Protein 8F9Y (pdb70)

GO terms:
  GO:0005634 nucleus (C, IDA)
  GO:0005737 cytoplasm (C, IDA)
  GO:0005739 mitochondrion (C, IDA)
  GO:0009507 chloroplast (C, IDA)
  GO:0042752 regulation of circadian rhythm (P, IEP)
  GO:0045892 negative regulation of DNA-templated transcription (P, IEP)
  GO:0008441 3'(2'),5'-bisphosphate nucleotidase activity (F, IDA)
  GO:0009416 response to light stimulus (P, IEP)
  GO:0004441 inositol-1,4-bisphosphate 1-phosphatase activity (F, IDA)
  GO:0070994 detection of oxidative stress (P, IDA)
  GO:0048015 phosphatidylinositol-mediated signaling (P, TAS)
  GO:0009507 chloroplast (C, HDA)
  GO:0009570 chloroplast stroma (C, HDA)
  GO:0009409 response to cold (P, IMP)
  GO:0009414 response to water deprivation (P, IMP)
  GO:0009416 response to light stimulus (P, IMP)
  GO:0009651 response to salt stress (P, IMP)
  GO:0009738 abscisic acid-activated signaling pathway (P, IMP)
  GO:0009968 negative regulation of signal transduction (P, IMP)
  GO:0010587 miRNA catabolic process (P, IMP)

Organism: Arabidopsis thaliana (NCBI:txid3702)

Secondary structure (DSSP, 8-state):
-TTHHHHHHHHHHHHHHHHHHHHHHHTSTTSTTGGG--SHHHHHHHHHHHHHHHHHHHHHTTTS---EE-S--SSTTTSTTTHHHHHHHHHHHHHHTTS-SSSSTT---HHHHHHHHHT------SSSEEEEEEEEE-HHHHHTT---EEEEEEEETTEEEEEEEEEEEEESS-SS-TT------S-EEEEEEEETTTEEEEEETT--PPPEE-------STTS--EEE-SS---SSHHHHHHHHHHHT--SPPEE--STHHHHHHHTTS-SEEEE-PPTTPPPBGGGTHHHHHHHHTTT-EEEETTSPBP---SSSB---SSSEEEE-TTTHHHHHHHHHHHIIIIIGGG-

Foldseek 3Di:
DPPVLLQVLQLVLFLLLVVLLVVLLCQQVVDLCSVVDDCLSLVLSQLLSLQSSLVSSCQSCVVDQAEEDEDDACVVCPPDPNCVSLVVSLVSNVVSVCPPVRCHPPSDDSVRSRVSRHSHHHFFAQADKYKYWRSKWQSVCSNVVAWIWIWIFMDHSQATFKIKIKIQAAAPDQPLPCVCVDPPNPQGIWMWMDGPPGAIWIDRRPDPDDIDGAAAAPDQALQQAEEEAEPPDDPQPVVLVVQLSVVSNHDRYYHYHHGLCVLVSRLRYNGFKYKGFHDPPDFDFCSRPSNSVVNNVRRQKQKAALQSHRWTRRPTGTTDGDRTIIIGHPNCVVSSSVSNVVSCVPPVVVVD

Solvent-accessible surface area: 15944 Å² total; per-residue (Å²): 85,34,60,105,156,26,5,81,3,0,45,100,0,0,16,14,0,1,104,0,0,38,86,14,24,130,63,20,89,149,48,156,91,34,69,89,53,110,150,11,10,16,57,9,0,32,15,0,0,1,0,0,0,4,32,4,1,99,94,71,30,102,106,83,128,39,27,0,0,5,111,59,70,0,28,89,13,127,162,136,60,16,86,85,30,8,88,94,1,12,145,20,0,27,68,15,9,62,83,28,135,47,32,93,84,56,106,22,53,32,83,56,0,25,138,8,0,52,74,1,89,15,116,12,13,76,106,34,61,23,11,1,0,14,5,5,26,18,56,139,0,0,80,90,43,33,20,0,0,0,1,0,0,0,0,41,98,2,147,30,12,0,0,0,0,0,0,8,31,0,32,52,42,34,57,32,15,112,118,89,115,139,100,84,53,124,83,77,2,0,7,0,7,0,0,84,73,22,6,0,50,17,30,39,25,80,39,216,47,94,56,78,120,12,107,23,16,99,32,89,77,27,55,94,0,14,13,4,57,44,96,114,40,76,121,61,56,70,74,9,17,51,12,0,18,108,97,14,26,35,156,31,107,68,6,128,1,24,7,3,0,20,6,0,0,3,0,32,26,22,1,4,1,9,18,72,9,23,104,198,66,96,134,3,41,0,12,20,2,1,0,0,6,6,0,0,67,28,0,25,4,57,16,14,10,4,43,27,121,105,25,57,6,15,152,10,43,89,5,143,37,64,47,0,0,0,0,0,7,115,108,1,14,61,70,0,39,119,8,0,97,62,0,24,56,81,78,78,117,74,101,129

B-factor: mean 128.42, std 56.6, range [51.53, 444.76]

Nearest PDB structures (foldseek):
  8f9y-assembly1_A  TM=1.003E+00  e=2.375E-74  Arabidopsis thaliana
  4o7i-assembly1_A  TM=8.936E-01  e=1.326E-30  Entamoeba histolytica
  1ka0-assembly1_A  TM=8.561E-01  e=1.118E-30  Saccharomyces cerevisiae
  5eqa-assembly2_C  TM=8.089E-01  e=6.445E-14  Medicago truncatula
  5yht-assembly1_A  TM=8.128E-01  e=1.077E-13  Mycobacterium tuberculosis H37Rv

InterPro domains:
  IPR000760 Inositol monophosphatase-like [PF00459] (38-344)
  IPR000760 Inositol monophosphatase-like [PR00377] (40-60)
  IPR000760 Inositol monophosphatase-like [PR00377] (284-308)
  IPR006239 3(2),5 -bisphosphate nucleotidase [TIGR01330] (2-348)
  IPR020583 Inositol monophosphatase, metal-binding site [PS00629] (131-144)
  IPR051090 Inositol Monophosphatase Superfamily [PTHR43200] (2-346)

Structure (mmCIF, N/CA/C/O backbone):
data_8F9Y
#
_entry.id   8F9Y
#
_cell.length_a   142.971
_cell.length_b   142.971
_cell.length_c   75.135
_cell.angle_alpha   90.000
_cell.angle_beta   90.000
_cell.angle_gamma   120.000
#
_symmetry.space_group_name_H-M   'P 61 2 2'
#
loop_
_entity.id
_entity.type
_entity.pdbx_description
1 polymer 'SAL1 phosphatase'
2 non-polymer 'MAGNESIUM ION'
3 non-polymer 'PHOSPHATE ION'
4 water water
#
loop_
_atom_site.group_PDB
_atom_site.id
_atom_site.type_symbol
_atom_site.label_atom_id
_atom_site.label_alt_id
_atom_site.label_comp_id
_atom_site.label_asym_id
_atom_site.label_entity_id
_atom_site.label_seq_id
_atom_site.pdbx_PDB_ins_code
_atom_site.Cartn_x
_atom_site.Cartn_y
_atom_site.Cartn_z
_atom_site.occupancy
_atom_site.B_iso_or_equiv
_atom_site.auth_seq_id
_atom_site.auth_comp_id
_atom_site.auth_asym_id
_atom_site.auth_atom_id
_atom_site.pdbx_PDB_model_num
ATOM 1 N N . MET A 1 1 ? -30.409 -51.510 11.215 1.00 74.52 1 MET A N 1
ATOM 2 C CA . MET A 1 1 ? -29.986 -50.236 10.647 1.00 72.20 1 MET A CA 1
ATOM 3 C C . MET A 1 1 ? -30.304 -49.071 11.581 1.00 71.56 1 MET A C 1
ATOM 4 O O . MET A 1 1 ? -31.270 -49.119 12.336 1.00 76.76 1 MET A O 1
ATOM 9 N N . ALA A 1 2 ? -29.492 -48.020 11.512 1.00 71.39 2 ALA A N 1
ATOM 10 C CA . ALA A 1 2 ? -29.856 -46.758 12.136 1.00 70.60 2 ALA A CA 1
ATOM 11 C C . ALA A 1 2 ? -31.118 -46.195 11.489 1.00 67.35 2 ALA A C 1
ATOM 12 O O . ALA A 1 2 ? -31.374 -46.397 10.300 1.00 65.50 2 ALA A O 1
ATOM 14 N N . TYR A 1 3 ? -31.909 -45.489 12.295 1.00 67.15 3 TYR A N 1
ATOM 15 C CA . TYR A 1 3 ? -33.171 -44.879 11.868 1.00 64.74 3 TYR A CA 1
ATOM 16 C C . TYR A 1 3 ? -34.079 -45.899 11.183 1.00 63.67 3 TYR A C 1
ATOM 17 O O . TYR A 1 3 ? -34.712 -45.620 10.167 1.00 71.25 3 TYR A O 1
ATOM 26 N N . GLU A 1 4 ? -34.164 -47.091 11.782 1.00 69.01 4 GLU A N 1
ATOM 27 C CA . GLU A 1 4 ? -34.910 -48.190 11.171 1.00 71.21 4 GLU A CA 1
ATOM 28 C C . GLU A 1 4 ? -36.372 -47.825 10.929 1.00 64.19 4 GLU A C 1
ATOM 29 O O . GLU A 1 4 ? -36.928 -48.152 9.877 1.00 78.80 4 GLU A O 1
ATOM 35 N N . LYS A 1 5 ? -37.013 -47.139 11.879 1.00 70.34 5 LYS A N 1
ATOM 36 C CA . LYS A 1 5 ? -38.408 -46.755 11.670 1.00 66.97 5 LYS A CA 1
ATOM 37 C C . LYS A 1 5 ? -38.539 -45.743 10.539 1.00 72.56 5 LYS A C 1
ATOM 38 O O . LYS A 1 5 ? -39.462 -45.832 9.721 1.00 82.97 5 LYS A O 1
ATOM 44 N N . GLU A 1 6 ? -37.628 -44.774 10.476 1.00 69.55 6 GLU A N 1
ATOM 45 C CA . GLU A 1 6 ? -37.651 -43.815 9.380 1.00 68.09 6 GLU A CA 1
ATOM 46 C C . GLU A 1 6 ? -37.327 -44.492 8.057 1.00 71.03 6 GLU A C 1
ATOM 47 O O . GLU A 1 6 ? -37.875 -44.119 7.011 1.00 72.78 6 GLU A O 1
ATOM 53 N N . LEU A 1 7 ? -36.429 -45.481 8.080 1.00 67.63 7 LEU A N 1
ATOM 54 C CA . LEU A 1 7 ? -36.047 -46.156 6.844 1.00 65.33 7 LEU A CA 1
ATOM 55 C C . LEU A 1 7 ? -37.221 -46.927 6.257 1.00 77.55 7 LEU A C 1
ATOM 56 O O . LEU A 1 7 ? -37.419 -46.932 5.037 1.00 74.23 7 LEU A O 1
ATOM 61 N N . ASP A 1 8 ? -38.025 -47.567 7.108 1.00 69.28 8 ASP A N 1
ATOM 62 C CA . ASP A 1 8 ? -39.180 -48.294 6.598 1.00 69.09 8 ASP A CA 1
ATOM 63 C C . ASP A 1 8 ? -40.201 -47.343 5.997 1.00 64.49 8 ASP A C 1
ATOM 64 O O . ASP A 1 8 ? -40.748 -47.612 4.924 1.00 76.70 8 ASP A O 1
ATOM 69 N N . ALA A 1 9 ? -40.462 -46.220 6.668 1.00 67.59 9 ALA A N 1
ATOM 70 C CA . ALA A 1 9 ? -41.407 -45.248 6.134 1.00 69.15 9 ALA A CA 1
ATOM 71 C C . ALA A 1 9 ? -40.914 -44.673 4.814 1.00 77.32 9 ALA A C 1
ATOM 72 O O . ALA A 1 9 ? -41.701 -44.473 3.881 1.00 74.57 9 ALA A O 1
ATOM 74 N N . ALA A 1 10 ? -39.608 -44.415 4.711 1.00 70.73 10 ALA A N 1
ATOM 75 C CA . ALA A 1 10 ? -39.078 -43.805 3.499 1.00 63.87 10 ALA A CA 1
ATOM 76 C C . ALA A 1 10 ? -39.078 -44.785 2.330 1.00 75.10 10 ALA A C 1
ATOM 77 O O . ALA A 1 10 ? -39.269 -44.378 1.178 1.00 74.49 10 ALA A O 1
ATOM 79 N N . LYS A 1 11 ? -38.845 -46.076 2.595 1.00 69.53 11 LYS A N 1
ATOM 80 C CA . LYS A 1 11 ? -38.850 -47.053 1.510 1.00 63.48 11 LYS A CA 1
ATOM 81 C C . LYS A 1 11 ? -40.262 -47.285 1.001 1.00 77.31 11 LYS A C 1
ATOM 82 O O . LYS A 1 11 ? -40.477 -47.445 -0.207 1.00 81.36 11 LYS A O 1
ATOM 88 N N . LYS A 1 12 ? -41.235 -47.303 1.912 1.00 69.91 12 LYS A N 1
ATOM 89 C CA . LYS A 1 12 ? -42.633 -47.398 1.513 1.00 73.03 12 LYS A CA 1
ATOM 90 C C . LYS A 1 12 ? -43.063 -46.168 0.716 1.00 84.24 12 LYS A C 1
ATOM 91 O O . LYS A 1 12 ? -43.743 -46.293 -0.309 1.00 85.89 12 LYS A O 1
ATOM 97 N N . ALA A 1 13 ? -42.669 -44.972 1.162 1.00 76.94 13 ALA A N 1
ATOM 98 C CA . ALA A 1 13 ? -43.096 -43.754 0.480 1.00 73.54 13 ALA A CA 1
ATOM 99 C C . ALA A 1 13 ? -42.467 -43.648 -0.901 1.00 81.59 13 ALA A C 1
ATOM 100 O O . ALA A 1 13 ? -43.151 -43.336 -1.883 1.00 77.53 13 ALA A O 1
ATOM 102 N N . ALA A 1 14 ? -41.157 -43.885 -0.992 1.00 82.39 14 ALA A N 1
ATOM 103 C CA . ALA A 1 14 ? -40.475 -43.761 -2.274 1.00 76.90 14 ALA A CA 1
ATOM 104 C C . ALA A 1 14 ? -40.980 -44.800 -3.264 1.00 73.32 14 ALA A C 1
ATOM 105 O O . ALA A 1 14 ? -41.166 -44.501 -4.449 1.00 80.85 14 ALA A O 1
ATOM 107 N N . SER A 1 15 ? -41.216 -46.025 -2.796 1.00 77.64 15 SER A N 1
ATOM 108 C CA . SER A 1 15 ? -41.720 -47.060 -3.689 1.00 78.99 15 SER A CA 1
ATOM 109 C C . SER A 1 15 ? -43.089 -46.689 -4.240 1.00 82.41 15 SER A C 1
ATOM 110 O O . SER A 1 15 ? -43.340 -46.835 -5.442 1.00 93.43 15 SER A O 1
ATOM 113 N N . LEU A 1 16 ? -43.982 -46.191 -3.382 1.00 80.25 16 LEU A N 1
ATOM 114 C CA . LEU A 1 16 ? -45.304 -45.788 -3.850 1.00 81.21 16 LEU A CA 1
ATOM 115 C C . LEU A 1 16 ? -45.211 -44.643 -4.848 1.00 81.97 16 LEU A C 1
ATOM 116 O O . LEU A 1 16 ? -45.965 -44.602 -5.827 1.00 95.57 16 LEU A O 1
ATOM 121 N N . ALA A 1 17 ? -44.290 -43.705 -4.622 1.00 78.66 17 ALA A N 1
ATOM 122 C CA . ALA A 1 17 ? -44.099 -42.628 -5.586 1.00 75.87 17 ALA A CA 1
ATOM 123 C C . ALA A 1 17 ? -43.652 -43.177 -6.933 1.00 93.54 17 ALA A C 1
ATOM 124 O O . ALA A 1 17 ? -44.040 -42.655 -7.984 1.00 97.97 17 ALA A O 1
ATOM 126 N N . ALA A 1 18 ? -42.848 -44.242 -6.924 1.00 85.10 18 ALA A N 1
ATOM 127 C CA . ALA A 1 18 ? -42.415 -44.842 -8.182 1.00 94.16 18 ALA A CA 1
ATOM 128 C C . ALA A 1 18 ? -43.583 -45.480 -8.923 1.00 75.87 18 ALA A C 1
ATOM 129 O O . ALA A 1 18 ? -43.643 -45.426 -10.157 1.00 87.27 18 ALA A O 1
ATOM 131 N N . ARG A 1 19 ? -44.519 -46.092 -8.192 1.00 75.90 19 ARG A N 1
ATOM 132 C CA . ARG A 1 19 ? -45.702 -46.654 -8.835 1.00 82.67 19 ARG A CA 1
ATOM 133 C C . ARG A 1 19 ? -46.516 -45.567 -9.516 1.00 101.16 19 ARG A C 1
ATOM 134 O O . ARG A 1 19 ? -46.990 -45.747 -10.645 1.00 103.19 19 ARG A O 1
ATOM 142 N N . LEU A 1 20 ? -46.694 -44.430 -8.839 1.00 88.74 20 LEU A N 1
ATOM 143 C CA . LEU A 1 20 ? -47.442 -43.326 -9.423 1.00 84.41 20 LEU A CA 1
ATOM 144 C C . LEU A 1 20 ? -46.747 -42.788 -10.665 1.00 91.73 20 LEU A C 1
ATOM 145 O O . LEU A 1 20 ? -47.406 -42.424 -11.646 1.00 115.14 20 LEU A O 1
ATOM 150 N N . CYS A 1 21 ? -45.415 -42.737 -10.648 1.00 82.75 21 CYS A N 1
ATOM 151 C CA . CYS A 1 21 ? -44.687 -42.242 -11.810 1.00 97.77 21 CYS A CA 1
ATOM 152 C C . CYS A 1 21 ? -44.726 -43.241 -12.957 1.00 98.10 21 CYS A C 1
ATOM 153 O O . CYS A 1 21 ? -44.907 -42.854 -14.118 1.00 108.25 21 CYS A O 1
ATOM 156 N N . GLN A 1 22 ? -44.552 -44.529 -12.652 1.00 101.32 22 GLN A N 1
ATOM 157 C CA . GLN A 1 22 ? -44.621 -45.551 -13.689 1.00 103.80 22 GLN A CA 1
ATOM 158 C C . GLN A 1 22 ? -46.009 -45.622 -14.312 1.00 107.74 22 GLN A C 1
ATOM 159 O O . GLN A 1 22 ? -46.138 -45.895 -15.510 1.00 114.12 22 GLN A O 1
ATOM 165 N N . LYS A 1 23 ? -47.053 -45.369 -13.520 1.00 105.03 23 LYS A N 1
ATOM 166 C CA . LYS A 1 23 ? -48.408 -45.348 -14.059 1.00 102.68 23 LYS A CA 1
ATOM 167 C C . LYS A 1 23 ? -48.588 -44.220 -15.066 1.00 113.30 23 LYS A C 1
ATOM 168 O O . LYS A 1 23 ? -49.390 -44.340 -15.999 1.00 129.69 23 LYS A O 1
ATOM 174 N N . VAL A 1 24 ? -47.851 -43.124 -14.899 1.00 108.79 24 VAL A N 1
ATOM 175 C CA . VAL A 1 24 ? -47.929 -42.024 -15.852 1.00 105.86 24 VAL A CA 1
ATOM 176 C C . VAL A 1 24 ? -47.082 -42.317 -17.083 1.00 135.33 24 VAL A C 1
ATOM 177 O O . VAL A 1 24 ? -47.531 -42.130 -18.220 1.00 133.58 24 VAL A O 1
ATOM 181 N N . GLN A 1 25 ? -45.850 -42.788 -16.877 1.00 100.93 25 GLN A N 1
ATOM 182 C CA . GLN A 1 25 ? -44.952 -42.997 -18.007 1.00 123.31 25 GLN A CA 1
ATOM 183 C C . GLN A 1 25 ? -45.457 -44.100 -18.929 1.00 132.51 25 GLN A C 1
ATOM 184 O O . GLN A 1 25 ? -45.369 -43.975 -20.155 1.00 137.21 25 GLN A O 1
ATOM 190 N N . LYS A 1 26 ? -45.982 -45.191 -18.366 1.00 130.68 26 LYS A N 1
ATOM 191 C CA . LYS A 1 26 ? -46.534 -46.240 -19.218 1.00 140.26 26 LYS A CA 1
ATOM 192 C C . LYS A 1 26 ? -47.789 -45.768 -19.935 1.00 151.86 26 LYS A C 1
ATOM 193 O O . LYS A 1 26 ? -48.107 -46.269 -21.019 1.00 167.57 26 LYS A O 1
ATOM 199 N N . ALA A 1 27 ? -48.505 -44.808 -19.355 1.00 150.09 27 ALA A N 1
ATOM 200 C CA . ALA A 1 27 ? -49.690 -44.233 -19.974 1.00 156.51 27 ALA A CA 1
ATOM 201 C C . ALA A 1 27 ? -49.362 -43.113 -20.951 1.00 168.35 27 ALA A C 1
ATOM 202 O O . ALA A 1 27 ? -50.271 -42.383 -21.362 1.00 174.27 27 ALA A O 1
ATOM 204 N N . LEU A 1 28 ? -48.097 -42.958 -21.337 1.00 174.58 28 LEU A N 1
ATOM 205 C CA . LEU A 1 28 ? -47.727 -41.926 -22.296 1.00 175.94 28 LEU A CA 1
ATOM 206 C C . LEU A 1 28 ? -48.083 -42.354 -23.714 1.00 207.50 28 LEU A C 1
ATOM 207 O O . LEU A 1 28 ? -47.233 -42.321 -24.610 1.00 222.90 28 LEU A O 1
ATOM 212 N N . LEU A 1 29 ? -49.337 -42.776 -23.911 1.00 217.15 29 LEU A N 1
ATOM 213 C CA . LEU A 1 29 ? -49.892 -43.167 -25.206 1.00 239.55 29 LEU A CA 1
ATOM 214 C C . LEU A 1 29 ? -49.225 -44.409 -25.792 1.00 255.40 29 LEU A C 1
ATOM 215 O O . LEU A 1 29 ? -49.719 -44.967 -26.778 1.00 258.58 29 LEU A O 1
ATOM 220 N N . GLN A 1 30 ? -48.102 -44.838 -25.207 1.00 270.32 30 GLN A N 1
ATOM 221 C CA . GLN A 1 30 ? -47.284 -45.940 -25.714 1.00 263.24 30 GLN A CA 1
ATOM 222 C C . GLN A 1 30 ? -46.773 -45.651 -27.122 1.00 277.14 30 GLN A C 1
ATOM 223 O O . GLN A 1 30 ? -46.088 -46.484 -27.725 1.00 281.42 30 GLN A O 1
ATOM 229 N N . SER A 1 31 ? -47.104 -44.476 -27.648 1.00 294.46 31 SER A N 1
ATOM 230 C CA . SER A 1 31 ? -46.602 -43.976 -28.916 1.00 298.09 31 SER A CA 1
ATOM 231 C C . SER A 1 31 ? -45.719 -42.762 -28.659 1.00 315.00 31 SER A C 1
ATOM 232 O O . SER A 1 31 ? -45.846 -42.080 -27.637 1.00 312.33 31 SER A O 1
ATOM 235 N N . ASP A 1 32 ? -44.819 -42.494 -29.606 1.00 307.09 32 ASP A N 1
ATOM 236 C CA . ASP A 1 32 ? -43.853 -41.414 -29.444 1.00 303.73 32 ASP A CA 1
ATOM 237 C C . ASP A 1 32 ? -44.497 -40.033 -29.438 1.00 304.74 32 ASP A C 1
ATOM 238 O O . ASP A 1 32 ? -43.809 -39.050 -29.143 1.00 304.15 32 ASP A O 1
ATOM 243 N N . VAL A 1 33 ? -45.787 -39.934 -29.748 1.00 306.18 33 VAL A N 1
ATOM 244 C CA . VAL A 1 33 ? -46.457 -38.640 -29.832 1.00 306.99 33 VAL A CA 1
ATOM 245 C C . VAL A 1 33 ? -47.015 -38.205 -28.479 1.00 306.91 33 VAL A C 1
ATOM 246 O O . VAL A 1 33 ? -46.934 -37.026 -28.125 1.00 306.71 33 VAL A O 1
ATOM 250 N N . GLN A 1 34 ? -47.564 -39.141 -27.698 1.00 298.24 34 GLN A N 1
ATOM 251 C CA . GLN A 1 34 ? -48.148 -38.845 -26.387 1.00 288.03 34 GLN A CA 1
ATOM 252 C C . GLN A 1 34 ? -49.276 -37.818 -26.508 1.00 308.61 34 GLN A C 1
ATOM 253 O O . GLN A 1 34 ? -49.342 -36.843 -25.756 1.00 309.76 34 GLN A O 1
ATOM 259 N N . SER A 1 35 ? -50.162 -38.039 -27.483 1.00 368.45 35 SER A N 1
ATOM 260 C CA . SER A 1 35 ? -51.323 -37.188 -27.734 1.00 357.17 35 SER A CA 1
ATOM 261 C C . SER A 1 35 ? -50.920 -35.733 -27.956 1.00 349.76 35 SER A C 1
ATOM 262 O O . SER A 1 35 ? -51.774 -34.842 -27.943 1.00 339.65 35 SER A O 1
ATOM 265 N N . LYS A 1 36 ? -49.624 -35.491 -28.171 1.00 311.34 36 LYS A N 1
ATOM 266 C CA . LYS A 1 36 ? -49.070 -34.148 -28.368 1.00 296.58 36 LYS A CA 1
ATOM 267 C C . LYS A 1 36 ? -49.425 -33.200 -27.219 1.00 293.95 36 LYS A C 1
ATOM 268 O O . LYS A 1 36 ? -49.511 -31.985 -27.410 1.00 279.39 36 LYS A O 1
ATOM 270 N N . SER A 1 37 ? -49.621 -33.739 -26.016 1.00 311.28 37 SER A N 1
ATOM 271 C CA . SER A 1 37 ? -49.992 -32.916 -24.875 1.00 296.21 37 SER A CA 1
ATOM 272 C C . SER A 1 37 ? -48.783 -32.130 -24.368 1.00 290.13 37 SER A C 1
ATOM 273 O O . SER A 1 37 ? -47.645 -32.325 -24.805 1.00 304.40 37 SER A O 1
ATOM 276 N N . ASP A 1 38 ? -49.045 -31.227 -23.423 1.00 276.71 38 ASP A N 1
ATOM 277 C CA . ASP A 1 38 ? -47.995 -30.387 -22.854 1.00 267.81 38 ASP A CA 1
ATOM 278 C C . ASP A 1 38 ? -47.137 -31.181 -21.885 1.00 259.94 38 ASP A C 1
ATOM 279 O O . ASP A 1 38 ? -47.125 -32.415 -21.922 1.00 258.86 38 ASP A O 1
ATOM 284 N N . LYS A 1 39 ? -46.412 -30.483 -21.012 1.00 230.05 39 LYS A N 1
ATOM 285 C CA . LYS A 1 39 ? -45.702 -31.123 -19.907 1.00 200.69 39 LYS A CA 1
ATOM 286 C C . LYS A 1 39 ? -46.641 -31.634 -18.826 1.00 174.47 39 LYS A C 1
ATOM 287 O O . LYS A 1 39 ? -46.197 -31.817 -17.685 1.00 163.81 39 LYS A O 1
ATOM 293 N N . SER A 1 40 ? -47.917 -31.838 -19.143 1.00 183.85 40 SER A N 1
ATOM 294 C CA . SER A 1 40 ? -48.875 -32.424 -18.203 1.00 170.59 40 SER A CA 1
ATOM 295 C C . SER A 1 40 ? -48.381 -33.703 -17.533 1.00 164.00 40 SER A C 1
ATOM 296 O O . SER A 1 40 ? -48.532 -33.821 -16.307 1.00 170.03 40 SER A O 1
ATOM 299 N N . PRO A 1 41 ? -47.811 -34.689 -18.242 1.00 165.59 41 PRO A N 1
ATOM 300 C CA . PRO A 1 41 ? -47.311 -35.876 -17.524 1.00 160.79 41 PRO A CA 1
ATOM 301 C C . PRO A 1 41 ? -46.218 -35.554 -16.517 1.00 148.73 41 PRO A C 1
ATOM 302 O O . PRO A 1 41 ? -46.257 -36.057 -15.387 1.00 140.56 41 PRO A O 1
ATOM 306 N N . VAL A 1 42 ? -45.251 -34.712 -16.889 1.00 150.63 42 VAL A N 1
ATOM 307 C CA . VAL A 1 42 ? -44.160 -34.383 -15.975 1.00 132.14 42 VAL A CA 1
ATOM 308 C C . VAL A 1 42 ? -44.689 -33.665 -14.741 1.00 129.40 42 VAL A C 1
ATOM 309 O O . VAL A 1 42 ? -44.270 -33.948 -13.612 1.00 122.05 42 VAL A O 1
ATOM 313 N N . THR A 1 43 ? -45.621 -32.733 -14.930 1.00 128.06 43 THR A N 1
ATOM 314 C CA . THR A 1 43 ? -46.119 -31.961 -13.798 1.00 121.76 43 THR A CA 1
ATOM 315 C C . THR A 1 43 ? -47.000 -32.809 -12.889 1.00 122.64 43 THR A C 1
ATOM 316 O O . THR A 1 43 ? -46.887 -32.726 -11.660 1.00 121.86 43 THR A O 1
ATOM 320 N N . VAL A 1 44 ? -47.881 -33.633 -13.460 1.00 116.12 44 VAL A N 1
ATOM 321 C CA . VAL A 1 44 ? -48.729 -34.452 -12.598 1.00 114.78 44 VAL A CA 1
ATOM 322 C C . VAL A 1 44 ? -47.907 -35.532 -11.908 1.00 118.59 44 VAL A C 1
ATOM 323 O O . VAL A 1 44 ? -48.233 -35.946 -10.789 1.00 118.89 44 VAL A O 1
ATOM 327 N N . ALA A 1 45 ? -46.831 -36.002 -12.542 1.00 113.10 45 ALA A N 1
ATOM 328 C CA . ALA A 1 45 ? -45.965 -36.958 -11.866 1.00 99.86 45 ALA A CA 1
ATOM 329 C C . ALA A 1 45 ? -45.205 -36.290 -10.730 1.00 114.56 45 ALA A C 1
ATOM 330 O O . ALA A 1 45 ? -45.102 -36.850 -9.633 1.00 111.42 45 ALA A O 1
ATOM 332 N N . ASP A 1 46 ? -44.684 -35.084 -10.967 1.00 99.82 46 ASP A N 1
ATOM 333 C CA . ASP A 1 46 ? -43.954 -34.371 -9.924 1.00 101.93 46 ASP A CA 1
ATOM 334 C C . ASP A 1 46 ? -44.860 -34.060 -8.741 1.00 102.10 46 ASP A C 1
ATOM 335 O O . ASP A 1 46 ? -44.552 -34.412 -7.596 1.00 97.16 46 ASP A O 1
ATOM 340 N N . TYR A 1 47 ? -45.991 -33.401 -9.000 1.00 100.16 47 TYR A N 1
ATOM 341 C CA . TYR A 1 47 ? -46.919 -33.084 -7.922 1.00 101.46 47 TYR A CA 1
ATOM 342 C C . TYR A 1 47 ? -47.456 -34.353 -7.269 1.00 97.56 47 TYR A C 1
ATOM 343 O O . TYR A 1 47 ? -47.611 -34.411 -6.043 1.00 103.27 47 TYR A O 1
ATOM 352 N N . GLY A 1 48 ? -47.734 -35.384 -8.068 1.00 100.17 48 GLY A N 1
ATOM 353 C CA . GLY A 1 48 ? -48.241 -36.624 -7.506 1.00 95.55 48 GLY A CA 1
ATOM 354 C C . GLY A 1 48 ? -47.208 -37.361 -6.675 1.00 87.62 48 GLY A C 1
ATOM 355 O O . GLY A 1 48 ? -47.525 -37.905 -5.615 1.00 90.96 48 GLY A O 1
ATOM 356 N N . SER A 1 49 ? -45.962 -37.402 -7.149 1.00 86.22 49 SER A N 1
ATOM 357 C CA . SER A 1 49 ? -44.897 -38.020 -6.368 1.00 87.86 49 SER A CA 1
ATOM 358 C C . SER A 1 49 ? -44.711 -37.298 -5.041 1.00 90.83 49 SER A C 1
ATOM 359 O O . SER A 1 49 ? -44.717 -37.921 -3.974 1.00 85.46 49 SER A O 1
ATOM 362 N N . GLN A 1 50 ? -44.566 -35.971 -5.089 1.00 82.91 50 GLN A N 1
ATOM 363 C CA . GLN A 1 50 ? -44.434 -35.202 -3.858 1.00 81.27 50 GLN A CA 1
ATOM 364 C C . GLN A 1 50 ? -45.618 -35.426 -2.931 1.00 84.06 50 GLN A C 1
ATOM 365 O O . GLN A 1 50 ? -45.448 -35.474 -1.707 1.00 91.28 50 GLN A O 1
ATOM 371 N N . ALA A 1 51 ? -46.816 -35.594 -3.488 1.00 77.76 51 ALA A N 1
ATOM 372 C CA . ALA A 1 51 ? -47.997 -35.758 -2.647 1.00 90.72 51 ALA A CA 1
ATOM 373 C C . ALA A 1 51 ? -47.970 -37.088 -1.903 1.00 88.21 51 ALA A C 1
ATOM 374 O O . ALA A 1 51 ? -48.155 -37.127 -0.681 1.00 91.25 51 ALA A O 1
ATOM 376 N N . VAL A 1 52 ? -47.741 -38.191 -2.621 1.00 75.96 52 VAL A N 1
ATOM 377 C CA . VAL A 1 52 ? -47.781 -39.498 -1.972 1.00 78.73 52 VAL A CA 1
ATOM 378 C C . VAL A 1 52 ? -46.629 -39.649 -0.992 1.00 87.01 52 VAL A C 1
ATOM 379 O O . VAL A 1 52 ? -46.774 -40.299 0.050 1.00 79.95 52 VAL A O 1
ATOM 383 N N . VAL A 1 53 ? -45.472 -39.057 -1.293 1.00 77.60 53 VAL A N 1
ATOM 384 C CA . VAL A 1 53 ? -44.365 -39.102 -0.347 1.00 69.38 53 VAL A CA 1
ATOM 385 C C . VAL A 1 53 ? -44.747 -38.380 0.936 1.00 85.66 53 VAL A C 1
ATOM 386 O O . VAL A 1 53 ? -44.568 -38.904 2.041 1.00 88.25 53 VAL A O 1
ATOM 390 N N . SER A 1 54 ? -45.297 -37.172 0.808 1.00 80.86 54 SER A N 1
ATOM 391 C CA . SER A 1 54 ? -45.685 -36.422 1.996 1.00 72.40 54 SER A CA 1
ATOM 392 C C . SER A 1 54 ? -46.773 -37.148 2.776 1.00 85.34 54 SER A C 1
ATOM 393 O O . SER A 1 54 ? -46.744 -37.180 4.010 1.00 85.95 54 SER A O 1
ATOM 396 N N . LEU A 1 55 ? -47.734 -37.751 2.075 1.00 78.65 55 LEU A N 1
ATOM 397 C CA . LEU A 1 55 ? -48.864 -38.355 2.771 1.00 77.43 55 LEU A CA 1
ATOM 398 C C . LEU A 1 55 ? -48.472 -39.647 3.468 1.00 76.55 55 LEU A C 1
ATOM 399 O O . LEU A 1 55 ? -49.035 -39.979 4.517 1.00 92.30 55 LEU A O 1
ATOM 404 N N . VAL A 1 56 ? -47.518 -40.386 2.906 1.00 79.95 56 VAL A N 1
ATOM 405 C CA . VAL A 1 56 ? -47.080 -41.626 3.533 1.00 79.63 56 VAL A CA 1
ATOM 406 C C . VAL A 1 56 ? -46.235 -41.330 4.767 1.00 83.83 56 VAL A C 1
ATOM 407 O O . VAL A 1 56 ? -46.530 -41.808 5.868 1.00 83.91 56 VAL A O 1
ATOM 411 N N . LEU A 1 57 ? -45.182 -40.523 4.603 1.00 76.83 57 LEU A N 1
ATOM 412 C CA . LEU A 1 57 ? -44.299 -40.216 5.725 1.00 72.16 57 LEU A CA 1
ATOM 413 C C . LEU A 1 57 ? -45.063 -39.596 6.888 1.00 85.86 57 LEU A C 1
ATOM 414 O O . LEU A 1 57 ? -44.779 -39.894 8.055 1.00 96.72 57 LEU A O 1
ATOM 419 N N . GLU A 1 58 ? -46.039 -38.733 6.594 1.00 81.56 58 GLU A N 1
ATOM 420 C CA . GLU A 1 58 ? -46.816 -38.120 7.665 1.00 87.74 58 GLU A CA 1
ATOM 421 C C . GLU A 1 58 ? -47.656 -39.153 8.404 1.00 94.10 58 GLU A C 1
ATOM 422 O O . GLU A 1 58 ? -47.830 -39.051 9.624 1.00 95.52 58 GLU A O 1
ATOM 428 N N . LYS A 1 59 ? -48.169 -40.157 7.692 1.00 90.26 59 LYS A N 1
ATOM 429 C CA . LYS A 1 59 ? -48.990 -41.170 8.343 1.00 89.50 59 LYS A CA 1
ATOM 430 C C . LYS A 1 59 ? -48.132 -42.203 9.063 1.00 91.09 59 LYS A C 1
ATOM 431 O O . LYS A 1 59 ? -48.495 -42.666 10.149 1.00 106.95 59 LYS A O 1
ATOM 437 N N . GLU A 1 60 ? -46.985 -42.562 8.482 1.00 91.39 60 GLU A N 1
ATOM 438 C CA . GLU A 1 60 ? -46.135 -43.587 9.080 1.00 78.46 60 GLU A CA 1
ATOM 439 C C . GLU A 1 60 ? -45.386 -43.057 10.296 1.00 80.66 60 GLU A C 1
ATOM 440 O O . GLU A 1 60 ? -45.184 -43.786 11.272 1.00 94.13 60 GLU A O 1
ATOM 446 N N . LEU A 1 61 ? -44.962 -41.796 10.255 1.00 94.27 61 LEU A N 1
ATOM 447 C CA . LEU A 1 61 ? -44.140 -41.237 11.319 1.00 79.58 61 LEU A CA 1
ATOM 448 C C . LEU A 1 61 ? -44.917 -40.220 12.138 1.00 84.37 61 LEU A C 1
ATOM 449 O O . LEU A 1 61 ? -44.510 -39.060 12.252 1.00 101.76 61 LEU A O 1
ATOM 454 N N . SER A 1 62 ? -46.029 -40.655 12.722 1.00 90.06 62 SER A N 1
ATOM 455 C CA . SER A 1 62 ? -46.891 -39.786 13.512 1.00 98.97 62 SER A CA 1
ATOM 456 C C . SER A 1 62 ? -46.263 -39.333 14.825 1.00 97.49 62 SER A C 1
ATOM 457 O O . SER A 1 62 ? -46.922 -38.612 15.580 1.00 106.37 62 SER A O 1
ATOM 460 N N . SER A 1 63 ? -45.025 -39.725 15.122 1.00 109.82 63 SER A N 1
ATOM 461 C CA . SER A 1 63 ? -44.384 -39.357 16.378 1.00 108.59 63 SER A CA 1
ATOM 462 C C . SER A 1 63 ? -43.718 -37.988 16.339 1.00 105.53 63 SER A C 1
ATOM 463 O O . SER A 1 63 ? -43.417 -37.435 17.401 1.00 105.55 63 SER A O 1
ATOM 466 N N . GLU A 1 64 ? -43.487 -37.429 15.154 1.00 101.34 64 GLU A N 1
ATOM 467 C CA . GLU A 1 64 ? -42.802 -36.155 15.006 1.00 99.48 64 GLU A CA 1
ATOM 468 C C . GLU A 1 64 ? -43.542 -35.259 14.026 1.00 101.15 64 GLU A C 1
ATOM 469 O O . GLU A 1 64 ? -44.215 -35.751 13.114 1.00 100.01 64 GLU A O 1
ATOM 475 N N . PRO A 1 65 ? -43.431 -33.939 14.188 1.00 112.61 65 PRO A N 1
ATOM 476 C CA . PRO A 1 65 ? -43.996 -33.028 13.187 1.00 106.58 65 PRO A CA 1
ATOM 477 C C . PRO A 1 65 ? -43.286 -33.185 11.853 1.00 94.49 65 PRO A C 1
ATOM 478 O O . PRO A 1 65 ? -42.071 -33.385 11.794 1.00 94.26 65 PRO A O 1
ATOM 482 N N . PHE A 1 66 ? -44.063 -33.096 10.779 1.00 96.29 66 PHE A N 1
ATOM 483 C CA . PHE A 1 66 ? -43.535 -33.340 9.446 1.00 91.07 66 PHE A CA 1
ATOM 484 C C . PHE A 1 66 ? -42.865 -32.090 8.894 1.00 88.87 66 PHE A C 1
ATOM 485 O O . PHE A 1 66 ? -43.463 -31.010 8.863 1.00 99.25 66 PHE A O 1
ATOM 493 N N . SER A 1 67 ? -41.621 -32.245 8.455 1.00 84.55 67 SER A N 1
ATOM 494 C CA . SER A 1 67 ? -40.850 -31.168 7.852 1.00 91.54 67 SER A CA 1
ATOM 495 C C . SER A 1 67 ? -40.218 -31.706 6.578 1.00 90.93 67 SER A C 1
ATOM 496 O O . SER A 1 67 ? -39.428 -32.654 6.631 1.00 81.88 67 SER A O 1
ATOM 499 N N . LEU A 1 68 ? -40.577 -31.121 5.436 1.00 93.52 68 LEU A N 1
ATOM 500 C CA . LEU A 1 68 ? -40.099 -31.584 4.138 1.00 80.90 68 LEU A CA 1
ATOM 501 C C . LEU A 1 68 ? -39.495 -30.425 3.368 1.00 79.23 68 LEU A C 1
ATOM 502 O O . LEU A 1 68 ? -40.088 -29.346 3.298 1.00 91.14 68 LEU A O 1
ATOM 507 N N . VAL A 1 69 ? -38.325 -30.656 2.785 1.00 84.47 69 VAL A N 1
ATOM 508 C CA . VAL A 1 69 ? -37.653 -29.679 1.938 1.00 76.83 69 VAL A CA 1
ATOM 509 C C . VAL A 1 69 ? -37.899 -30.081 0.492 1.00 85.66 69 VAL A C 1
ATOM 510 O O . VAL A 1 69 ? -37.329 -31.064 0.008 1.00 99.26 69 VAL A O 1
ATOM 514 N N . ALA A 1 70 ? -38.741 -29.323 -0.205 1.00 96.01 70 ALA A N 1
ATOM 515 C CA . ALA A 1 70 ? -39.097 -29.618 -1.583 1.00 85.75 70 ALA A CA 1
ATOM 516 C C . ALA A 1 70 ? -39.032 -28.345 -2.414 1.00 101.83 70 ALA A C 1
ATOM 517 O O . ALA A 1 70 ? -39.095 -27.229 -1.892 1.00 109.47 70 ALA A O 1
ATOM 519 N N . GLU A 1 71 ? -38.908 -28.528 -3.729 1.00 100.09 71 GLU A N 1
ATOM 520 C CA . GLU A 1 71 ? -38.732 -27.390 -4.622 1.00 100.65 71 GLU A CA 1
ATOM 521 C C . GLU A 1 71 ? -40.046 -26.668 -4.884 1.00 104.83 71 GLU A C 1
ATOM 522 O O . GLU A 1 71 ? -40.093 -25.433 -4.867 1.00 98.94 71 GLU A O 1
ATOM 528 N N . GLU A 1 72 ? -41.119 -27.417 -5.110 1.00 110.03 72 GLU A N 1
ATOM 529 C CA . GLU A 1 72 ? -42.361 -26.861 -5.621 1.00 118.60 72 GLU A CA 1
ATOM 530 C C . GLU A 1 72 ? -43.410 -26.742 -4.520 1.00 122.12 72 GLU A C 1
ATOM 531 O O . GLU A 1 72 ? -43.376 -27.458 -3.515 1.00 108.20 72 GLU A O 1
ATOM 537 N N . ASP A 1 73 ? -44.339 -25.806 -4.724 1.00 135.56 73 ASP A N 1
ATOM 538 C CA . ASP A 1 73 ? -45.498 -25.623 -3.861 1.00 126.64 73 ASP A CA 1
ATOM 539 C C . ASP A 1 73 ? -46.775 -25.861 -4.661 1.00 131.97 73 ASP A C 1
ATOM 540 O O . ASP A 1 73 ? -46.731 -26.443 -5.750 1.00 140.74 73 ASP A O 1
ATOM 545 N N . SER A 1 74 ? -47.914 -25.415 -4.137 1.00 121.59 74 SER A N 1
ATOM 546 C CA . SER A 1 74 ? -49.200 -25.608 -4.792 1.00 115.57 74 SER A CA 1
ATOM 547 C C . SER A 1 74 ? -49.687 -24.358 -5.506 1.00 121.04 74 SER A C 1
ATOM 548 O O . SER A 1 74 ? -50.866 -24.281 -5.862 1.00 114.78 74 SER A O 1
ATOM 551 N N . GLY A 1 75 ? -48.810 -23.376 -5.718 1.00 121.50 75 GLY A N 1
ATOM 552 C CA . GLY A 1 75 ? -49.242 -22.127 -6.318 1.00 119.74 75 GLY A CA 1
ATOM 553 C C . GLY A 1 75 ? -49.789 -22.292 -7.721 1.00 128.43 75 GLY A C 1
ATOM 554 O O . GLY A 1 75 ? -50.646 -21.517 -8.152 1.00 145.53 75 GLY A O 1
ATOM 555 N N . ASP A 1 76 ? -49.315 -23.304 -8.447 1.00 127.70 76 ASP A N 1
ATOM 556 C CA . ASP A 1 76 ? -49.754 -23.489 -9.824 1.00 130.02 76 ASP A CA 1
ATOM 557 C C . ASP A 1 76 ? -51.113 -24.169 -9.910 1.00 130.75 76 ASP A C 1
ATOM 558 O O . ASP A 1 76 ? -51.858 -23.931 -10.867 1.00 139.48 76 ASP A O 1
ATOM 563 N N . LEU A 1 77 ? -51.459 -25.003 -8.929 1.00 123.68 77 LEU A N 1
ATOM 564 C CA . LEU A 1 77 ? -52.714 -25.742 -8.942 1.00 129.59 77 LEU A CA 1
ATOM 565 C C . LEU A 1 77 ? -53.913 -24.898 -8.523 1.00 135.40 77 LEU A C 1
ATOM 566 O O . LEU A 1 77 ? -54.975 -25.460 -8.226 1.00 126.16 77 LEU A O 1
ATOM 571 N N . ARG A 1 78 ? -53.774 -23.576 -8.497 1.00 140.41 78 ARG A N 1
ATOM 572 C CA . ARG A 1 78 ? -54.836 -22.679 -8.057 1.00 147.61 78 ARG A CA 1
ATOM 573 C C . ARG A 1 78 ? -55.240 -21.663 -9.112 1.00 152.11 78 ARG A C 1
ATOM 574 O O . ARG A 1 78 ? -56.435 -21.432 -9.311 1.00 161.14 78 ARG A O 1
ATOM 582 N N . LYS A 1 79 ? -54.278 -21.045 -9.791 1.00 157.84 79 LYS A N 1
ATOM 583 C CA . LYS A 1 79 ? -54.599 -20.158 -10.898 1.00 170.21 79 LYS A CA 1
ATOM 584 C C . LYS A 1 79 ? -55.227 -20.947 -12.041 1.00 176.93 79 LYS A C 1
ATOM 585 O O . LYS A 1 79 ? -54.929 -22.128 -12.244 1.00 175.79 79 LYS A O 1
ATOM 591 N N . ASP A 1 80 ? -56.124 -20.282 -12.779 1.00 197.25 80 ASP A N 1
ATOM 592 C CA . ASP A 1 80 ? -56.789 -20.864 -13.942 1.00 200.18 80 ASP A CA 1
ATOM 593 C C . ASP A 1 80 ? -57.694 -22.024 -13.532 1.00 198.69 80 ASP A C 1
ATOM 594 O O . ASP A 1 80 ? -57.650 -22.482 -12.386 1.00 202.03 80 ASP A O 1
ATOM 599 N N . GLY A 1 81 ? -58.528 -22.500 -14.452 1.00 181.65 81 GLY A N 1
ATOM 600 C CA . GLY A 1 81 ? -59.295 -23.703 -14.204 1.00 174.14 81 GLY A CA 1
ATOM 601 C C . GLY A 1 81 ? -58.420 -24.938 -14.252 1.00 181.20 81 GLY A C 1
ATOM 602 O O . GLY A 1 81 ? -58.698 -25.880 -15.000 1.00 186.42 81 GLY A O 1
ATOM 603 N N . SER A 1 82 ? -57.352 -24.944 -13.454 1.00 168.80 82 SER A N 1
ATOM 604 C CA . SER A 1 82 ? -56.359 -26.012 -13.409 1.00 165.11 82 SER A CA 1
ATOM 605 C C . SER A 1 82 ? -56.878 -27.275 -12.784 1.00 162.75 82 SER A C 1
ATOM 606 O O . SER A 1 82 ? -56.083 -28.206 -12.605 1.00 152.20 82 SER A O 1
ATOM 609 N N . GLN A 1 83 ? -58.168 -27.342 -12.445 1.00 156.82 83 GLN A N 1
ATOM 610 C CA . GLN A 1 83 ? -58.731 -28.574 -11.912 1.00 157.43 83 GLN A CA 1
ATOM 611 C C . GLN A 1 83 ? -58.594 -29.734 -12.887 1.00 162.58 83 GLN A C 1
ATOM 612 O O . GLN A 1 83 ? -58.636 -30.892 -12.461 1.00 168.53 83 GLN A O 1
ATOM 618 N N . ASP A 1 84 ? -58.435 -29.451 -14.183 1.00 190.16 84 ASP A N 1
ATOM 619 C CA . ASP A 1 84 ? -58.134 -30.513 -15.136 1.00 196.24 84 ASP A CA 1
ATOM 620 C C . ASP A 1 84 ? -56.864 -31.252 -14.738 1.00 183.30 84 ASP A C 1
ATOM 621 O O . ASP A 1 84 ? -56.767 -32.474 -14.899 1.00 197.85 84 ASP A O 1
ATOM 626 N N . THR A 1 85 ? -55.884 -30.526 -14.207 1.00 162.97 85 THR A N 1
ATOM 627 C CA . THR A 1 85 ? -54.669 -31.135 -13.688 1.00 168.11 85 THR A CA 1
ATOM 628 C C . THR A 1 85 ? -54.790 -31.467 -12.208 1.00 124.34 85 THR A C 1
ATOM 629 O O . THR A 1 85 ? -54.267 -32.489 -11.760 1.00 133.79 85 THR A O 1
ATOM 633 N N . LEU A 1 86 ? -55.488 -30.628 -11.443 1.00 124.66 86 LEU A N 1
ATOM 634 C CA . LEU A 1 86 ? -55.642 -30.876 -10.014 1.00 129.01 86 LEU A CA 1
ATOM 635 C C . LEU A 1 86 ? -56.442 -32.147 -9.755 1.00 134.92 86 LEU A C 1
ATOM 636 O O . LEU A 1 86 ? -56.021 -33.008 -8.975 1.00 143.70 86 LEU A O 1
ATOM 641 N N . GLU A 1 87 ? -57.599 -32.287 -10.408 1.00 134.14 87 GLU A N 1
ATOM 642 C CA . GLU A 1 87 ? -58.444 -33.454 -10.165 1.00 137.86 87 GLU A CA 1
ATOM 643 C C . GLU A 1 87 ? -57.853 -34.722 -10.763 1.00 128.00 87 GLU A C 1
ATOM 644 O O . GLU A 1 87 ? -58.111 -35.819 -10.255 1.00 124.92 87 GLU A O 1
ATOM 650 N N . ARG A 1 88 ? -57.076 -34.603 -11.843 1.00 139.14 88 ARG A N 1
ATOM 651 C CA . ARG A 1 88 ? -56.457 -35.793 -12.413 1.00 136.09 88 ARG A CA 1
ATOM 652 C C . ARG A 1 88 ? -55.346 -36.316 -11.515 1.00 124.13 88 ARG A C 1
ATOM 653 O O . ARG A 1 88 ? -55.098 -37.526 -11.479 1.00 127.06 88 ARG A O 1
ATOM 661 N N . ILE A 1 89 ? -54.681 -35.429 -10.773 1.00 113.94 89 ILE A N 1
ATOM 662 C CA . ILE A 1 89 ? -53.697 -35.879 -9.797 1.00 132.01 89 ILE A CA 1
ATOM 663 C C . ILE A 1 89 ? -54.392 -36.501 -8.599 1.00 124.80 89 ILE A C 1
ATOM 664 O O . ILE A 1 89 ? -53.957 -37.534 -8.077 1.00 114.05 89 ILE A O 1
ATOM 669 N N . THR A 1 90 ? -55.478 -35.878 -8.142 1.00 108.91 90 THR A N 1
ATOM 670 C CA . THR A 1 90 ? -56.226 -36.418 -7.013 1.00 114.89 90 THR A CA 1
ATOM 671 C C . THR A 1 90 ? -56.740 -37.819 -7.317 1.00 114.44 90 THR A C 1
ATOM 672 O O . THR A 1 90 ? -56.639 -38.721 -6.476 1.00 114.16 90 THR A O 1
ATOM 676 N N . LYS A 1 91 ? -57.285 -38.025 -8.518 1.00 119.61 91 LYS A N 1
ATOM 677 C CA . LYS A 1 91 ? -57.654 -39.375 -8.926 1.00 119.41 91 LYS A CA 1
ATOM 678 C C . LYS A 1 91 ? -56.423 -40.260 -9.052 1.00 119.66 91 LYS A C 1
ATOM 679 O O . LYS A 1 91 ? -56.474 -41.453 -8.735 1.00 126.32 91 LYS A O 1
ATOM 685 N N . LEU A 1 92 ? -55.303 -39.687 -9.497 1.00 114.95 92 LEU A N 1
ATOM 686 C CA . LEU A 1 92 ? -54.077 -40.463 -9.648 1.00 113.27 92 LEU A CA 1
ATOM 687 C C . LEU A 1 92 ? -53.481 -40.835 -8.296 1.00 114.02 92 LEU A C 1
ATOM 688 O O . LEU A 1 92 ? -52.967 -41.946 -8.121 1.00 117.67 92 LEU A O 1
ATOM 693 N N . VAL A 1 93 ? -53.535 -39.919 -7.329 1.00 117.37 93 VAL A N 1
ATOM 694 C CA . VAL A 1 93 ? -52.973 -40.201 -6.012 1.00 103.96 93 VAL A CA 1
ATOM 695 C C . VAL A 1 93 ? -53.850 -41.194 -5.260 1.00 107.91 93 VAL A C 1
ATOM 696 O O . VAL A 1 93 ? -53.352 -42.155 -4.664 1.00 122.01 93 VAL A O 1
ATOM 700 N N . ASN A 1 94 ? -55.167 -40.980 -5.279 1.00 113.29 94 ASN A N 1
ATOM 701 C CA . ASN A 1 94 ? -56.065 -41.883 -4.565 1.00 110.63 94 ASN A CA 1
ATOM 702 C C . ASN A 1 94 ? -55.969 -43.302 -5.106 1.00 119.12 94 ASN A C 1
ATOM 703 O O . ASN A 1 94 ? -55.992 -44.269 -4.336 1.00 120.37 94 ASN A O 1
ATOM 708 N N . ASP A 1 95 A -55.867 -43.446 -6.428 1.00 112.66 95 ASP A N 1
ATOM 709 C CA . ASP A 1 95 A -55.744 -44.777 -7.013 1.00 114.68 95 ASP A CA 1
ATOM 710 C C . ASP A 1 95 A -54.454 -45.453 -6.562 1.00 113.81 95 ASP A C 1
ATOM 711 O O . ASP A 1 95 A -54.454 -46.639 -6.212 1.00 116.55 95 ASP A O 1
ATOM 716 N N . THR A 1 96 ? -53.347 -44.709 -6.548 1.00 108.03 96 THR A N 1
ATOM 717 C CA . THR A 1 96 ? -52.094 -45.270 -6.055 1.00 115.65 96 THR A CA 1
ATOM 718 C C . THR A 1 96 ? -52.148 -45.498 -4.548 1.00 117.47 96 THR A C 1
ATOM 719 O O . THR A 1 96 ? -51.683 -46.531 -4.054 1.00 113.86 96 THR A O 1
ATOM 723 N N . LEU A 1 97 ? -52.718 -44.553 -3.805 1.00 119.28 97 LEU A N 1
ATOM 724 C CA . LEU A 1 97 ? -52.896 -44.707 -2.360 1.00 117.23 97 LEU A CA 1
ATOM 725 C C . LEU A 1 97 ? -54.181 -45.460 -2.032 1.00 133.73 97 LEU A C 1
ATOM 726 O O . LEU A 1 97 ? -54.958 -45.061 -1.168 1.00 148.94 97 LEU A O 1
ATOM 731 N N . ALA A 1 98 ? -54.421 -46.560 -2.741 1.00 147.33 98 ALA A N 1
ATOM 732 C CA . ALA A 1 98 ? -55.512 -47.463 -2.418 1.00 134.30 98 ALA A CA 1
ATOM 733 C C . ALA A 1 98 ? -55.037 -48.849 -2.026 1.00 144.06 98 ALA A C 1
ATOM 734 O O . ALA A 1 98 ? -55.793 -49.581 -1.378 1.00 153.49 98 ALA A O 1
ATOM 736 N N . THR A 1 99 ? -53.815 -49.225 -2.393 1.00 142.62 99 THR A N 1
ATOM 737 C CA . THR A 1 99 ? -53.185 -50.464 -1.945 1.00 156.11 99 THR A CA 1
ATOM 738 C C . THR A 1 99 ? -52.326 -50.222 -0.707 1.00 164.09 99 THR A C 1
ATOM 739 O O . THR A 1 99 ? -51.189 -50.682 -0.606 1.00 164.85 99 THR A O 1
ATOM 743 N N . GLU A 1 100 ? -52.882 -49.482 0.252 1.00 179.37 100 GLU A N 1
ATOM 744 C CA . GLU A 1 100 ? -52.154 -49.029 1.433 1.00 175.09 100 GLU A CA 1
ATOM 745 C C . GLU A 1 100 ? -52.544 -49.745 2.714 1.00 183.77 100 GLU A C 1
ATOM 746 O O . GLU A 1 100 ? -51.686 -49.943 3.577 1.00 188.56 100 GLU A O 1
ATOM 752 N N . GLU A 1 101 ? -53.814 -50.117 2.864 1.00 173.61 101 GLU A N 1
ATOM 753 C CA . GLU A 1 101 ? -54.363 -50.746 4.063 1.00 179.17 101 GLU A CA 1
ATOM 754 C C . GLU A 1 101 ? -54.245 -49.862 5.298 1.00 167.84 101 GLU A C 1
ATOM 755 O O . GLU A 1 101 ? -54.506 -50.326 6.414 1.00 167.44 101 GLU A O 1
ATOM 761 N N . SER A 1 102 ? -53.861 -48.599 5.127 1.00 172.17 102 SER A N 1
ATOM 762 C CA . SER A 1 102 ? -53.817 -47.621 6.206 1.00 164.12 102 SER A CA 1
ATOM 763 C C . SER A 1 102 ? -54.699 -46.410 5.954 1.00 155.08 102 SER A C 1
ATOM 764 O O . SER A 1 102 ? -55.248 -45.855 6.908 1.00 151.17 102 SER A O 1
ATOM 767 N N . PHE A 1 103 ? -54.845 -45.983 4.698 1.00 156.02 103 PHE A N 1
ATOM 768 C CA . PHE A 1 103 ? -55.786 -44.915 4.375 1.00 159.80 103 PHE A CA 1
ATOM 769 C C . PHE A 1 103 ? -57.203 -45.463 4.233 1.00 160.94 103 PHE A C 1
ATOM 770 O O . PHE A 1 103 ? -58.145 -44.924 4.825 1.00 162.94 103 PHE A O 1
ATOM 778 N N . ASN A 1 104 ? -57.365 -46.540 3.457 1.00 163.68 104 ASN A N 1
ATOM 779 C CA . ASN A 1 104 ? -58.637 -47.238 3.288 1.00 166.36 104 ASN A CA 1
ATOM 780 C C . ASN A 1 104 ? -59.762 -46.295 2.885 1.00 171.52 104 ASN A C 1
ATOM 781 O O . ASN A 1 104 ? -59.675 -45.610 1.861 1.00 177.07 104 ASN A O 1
ATOM 786 N N . GLY A 1 105 ? -60.827 -46.261 3.682 1.00 167.29 105 GLY A N 1
ATOM 787 C CA . GLY A 1 105 ? -61.895 -45.310 3.459 1.00 167.17 105 GLY A CA 1
ATOM 788 C C . GLY A 1 105 ? -61.446 -43.891 3.733 1.00 171.36 105 GLY A C 1
ATOM 789 O O . GLY A 1 105 ? -61.791 -43.308 4.765 1.00 173.60 105 GLY A O 1
ATOM 790 N N . SER A 1 106 ? -60.661 -43.328 2.815 1.00 169.79 106 SER A N 1
ATOM 791 C CA . SER A 1 106 ? -60.159 -41.969 2.966 1.00 161.56 106 SER A CA 1
ATOM 792 C C . SER A 1 106 ? -60.512 -41.132 1.745 1.00 159.62 106 SER A C 1
ATOM 793 O O . SER A 1 106 ? -61.218 -40.125 1.865 1.00 165.45 106 SER A O 1
ATOM 796 N N . THR A 1 107 ? -60.026 -41.549 0.572 1.00 147.67 107 THR A N 1
ATOM 797 C CA . THR A 1 107 ? -60.290 -40.880 -0.700 1.00 139.11 107 THR A CA 1
ATOM 798 C C . THR A 1 107 ? -60.115 -39.369 -0.588 1.00 136.75 107 THR A C 1
ATOM 799 O O . THR A 1 107 ? -61.102 -38.630 -0.521 1.00 150.94 107 THR A O 1
ATOM 803 N N . LEU A 1 108 ? -58.866 -38.906 -0.570 1.00 125.25 108 LEU A N 1
ATOM 804 C CA . LEU A 1 108 ? -58.586 -37.495 -0.333 1.00 115.67 108 LEU A CA 1
ATOM 805 C C . LEU A 1 108 ? -59.189 -36.623 -1.428 1.00 128.77 108 LEU A C 1
ATOM 806 O O . LEU A 1 108 ? -59.306 -37.029 -2.587 1.00 141.41 108 LEU A O 1
ATOM 811 N N . SER A 1 1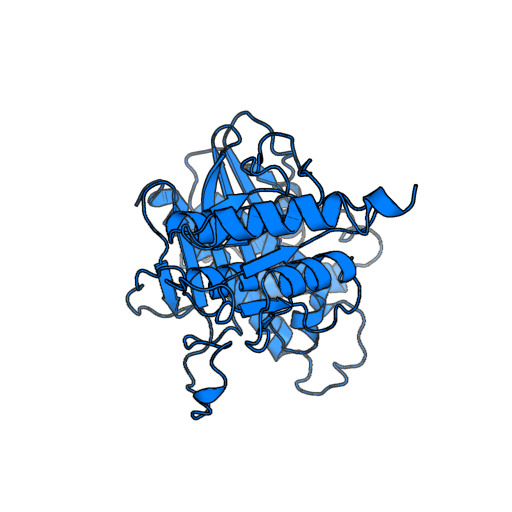09 ? -59.572 -35.407 -1.049 1.00 122.46 109 SER A N 1
ATOM 812 C CA . SER A 1 109 ? -60.205 -34.476 -1.967 1.00 126.48 109 SER A CA 1
ATOM 813 C C . SER A 1 109 ? -59.153 -33.636 -2.689 1.00 129.04 109 SER A C 1
ATOM 814 O O . SER A 1 109 ? -57.946 -33.796 -2.491 1.00 128.69 109 SER A O 1
ATOM 817 N N . THR A 1 110 ? -59.623 -32.724 -3.544 1.00 126.77 110 THR A N 1
ATOM 818 C CA . THR A 1 110 ? -58.708 -31.823 -4.237 1.00 131.73 110 THR A CA 1
ATOM 819 C C . THR A 1 110 ? -58.052 -30.853 -3.262 1.00 138.79 110 THR A C 1
ATOM 820 O O . THR A 1 110 ? -56.871 -30.516 -3.410 1.00 137.65 110 THR A O 1
ATOM 824 N N . ASP A 1 111 ? -58.801 -30.398 -2.254 1.00 155.18 111 ASP A N 1
ATOM 825 C CA . ASP A 1 111 ? -58.225 -29.515 -1.247 1.00 148.37 111 ASP A CA 1
ATOM 826 C C . ASP A 1 111 ? -57.246 -30.259 -0.351 1.00 151.72 111 ASP A C 1
ATOM 827 O O . ASP A 1 111 ? -56.241 -29.683 0.082 1.00 159.67 111 ASP A O 1
ATOM 832 N N . ASP A 1 112 ? -57.518 -31.533 -0.062 1.00 136.29 112 ASP A N 1
ATOM 833 C CA . ASP A 1 112 ? -56.584 -32.324 0.729 1.00 132.39 112 ASP A CA 1
ATOM 834 C C . ASP A 1 112 ? -55.286 -32.574 -0.027 1.00 131.01 112 ASP A C 1
ATOM 835 O O . ASP A 1 112 ? -54.232 -32.752 0.595 1.00 119.06 112 ASP A O 1
ATOM 840 N N . LEU A 1 113 ? -55.340 -32.580 -1.359 1.00 120.45 113 LEU A N 1
ATOM 841 C CA . LEU A 1 113 ? -54.146 -32.858 -2.149 1.00 116.73 113 LEU A CA 1
ATOM 842 C C . LEU A 1 113 ? -53.190 -31.674 -2.141 1.00 120.38 113 LEU A C 1
ATOM 843 O O . LEU A 1 113 ? -51.978 -31.842 -1.966 1.00 114.43 113 LEU A O 1
ATOM 848 N N . LEU A 1 114 ? -53.714 -30.466 -2.350 1.00 113.66 114 LEU A N 1
ATOM 849 C CA . LEU A 1 114 ? -52.851 -29.295 -2.317 1.00 120.73 114 LEU A CA 1
ATOM 850 C C . LEU A 1 114 ? -52.377 -28.972 -0.906 1.00 119.99 114 LEU A C 1
ATOM 851 O O . LEU A 1 114 ? -51.324 -28.346 -0.751 1.00 127.96 114 LEU A O 1
ATOM 856 N N . ARG A 1 115 ? -53.116 -29.392 0.123 1.00 121.58 115 ARG A N 1
ATOM 857 C CA . ARG A 1 115 ? -52.617 -29.227 1.484 1.00 124.14 115 ARG A CA 1
ATOM 858 C C . ARG A 1 115 ? -51.429 -30.144 1.753 1.00 120.23 115 ARG A C 1
ATOM 859 O O . ARG A 1 115 ? -50.543 -29.793 2.542 1.00 125.20 115 ARG A O 1
ATOM 867 N N . ALA A 1 116 ? -51.385 -31.310 1.100 1.00 115.13 116 ALA A N 1
ATOM 868 C CA . ALA A 1 116 ? -50.252 -32.216 1.259 1.00 107.97 116 ALA A CA 1
ATOM 869 C C . ALA A 1 116 ? -48.986 -31.653 0.631 1.00 107.26 116 ALA A C 1
ATOM 870 O O . ALA A 1 116 ? -47.877 -31.956 1.085 1.00 137.01 116 ALA A O 1
ATOM 872 N N . ILE A 1 117 ? -49.129 -30.837 -0.409 1.00 113.22 117 ILE A N 1
ATOM 873 C CA . ILE A 1 117 ? -47.965 -30.256 -1.064 1.00 114.19 117 ILE A CA 1
ATOM 874 C C . ILE A 1 117 ? -47.489 -29.015 -0.319 1.00 120.72 117 ILE A C 1
ATOM 875 O O . ILE A 1 117 ? -46.283 -28.761 -0.219 1.00 121.17 117 ILE A O 1
ATOM 880 N N . ASP A 1 118 ? -48.421 -28.231 0.223 1.00 116.16 118 ASP A N 1
ATOM 881 C CA . ASP A 1 118 ? -48.065 -27.040 0.983 1.00 118.48 118 ASP A CA 1
ATOM 882 C C . ASP A 1 118 ? -47.636 -27.345 2.410 1.00 124.24 118 ASP A C 1
ATOM 883 O O . ASP A 1 118 ? -47.110 -26.451 3.081 1.00 120.30 118 ASP A O 1
ATOM 888 N N . CYS A 1 119 ? -47.854 -28.567 2.894 1.00 124.03 119 CYS A N 1
ATOM 889 C CA . CYS A 1 119 ? -47.383 -28.935 4.222 1.00 129.14 119 CYS A CA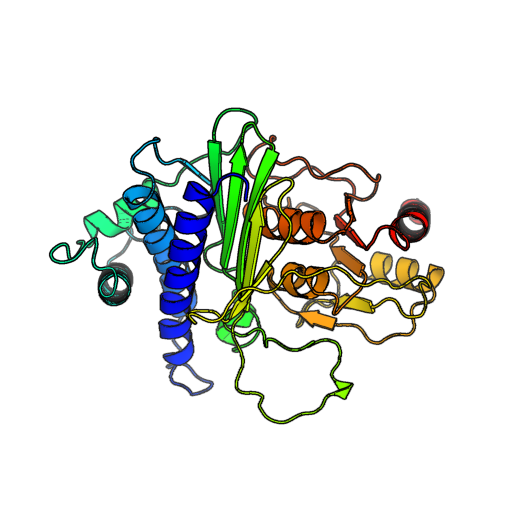 1
ATOM 890 C C . CYS A 1 119 ? -45.908 -29.309 4.232 1.00 120.80 119 CYS A C 1
ATOM 891 O O . CYS A 1 119 ? -45.322 -29.431 5.313 1.00 117.03 119 CYS A O 1
ATOM 894 N N . GLY A 1 120 ? -45.301 -29.487 3.060 1.00 119.21 120 GLY A N 1
ATOM 895 C CA . GLY A 1 120 ? -43.873 -29.709 2.957 1.00 119.57 120 GLY A CA 1
ATOM 896 C C . GLY A 1 120 ? -43.130 -28.471 2.493 1.00 119.36 120 GLY A C 1
ATOM 897 O O . GLY A 1 120 ? -42.641 -28.412 1.360 1.00 98.90 120 GLY A O 1
ATOM 898 N N . THR A 1 121 ? -43.046 -27.468 3.366 1.00 125.73 121 THR A N 1
ATOM 899 C CA . THR A 1 121 ? -42.374 -26.220 3.030 1.00 110.72 121 THR A CA 1
ATOM 900 C C . THR A 1 121 ? -41.280 -25.913 4.043 1.00 113.72 121 THR A C 1
ATOM 901 O O . THR A 1 121 ? -41.336 -24.895 4.739 1.00 126.82 121 THR A O 1
ATOM 905 N N . SER A 1 122 ? -40.291 -26.790 4.138 1.00 110.41 122 SER A N 1
ATOM 906 C CA . SER A 1 122 ? -39.162 -26.558 5.022 1.00 93.20 122 SER A CA 1
ATOM 907 C C . SER A 1 122 ? -38.001 -25.942 4.248 1.00 103.43 122 SER A C 1
ATOM 908 O O . SER A 1 122 ? -37.939 -26.000 3.017 1.00 110.30 122 SER A O 1
ATOM 911 N N . GLU A 1 123 ? -37.076 -25.341 4.998 1.00 108.03 123 GLU A N 1
ATOM 912 C CA . GLU A 1 123 ? -35.916 -24.661 4.430 1.00 112.16 123 GLU A CA 1
ATOM 913 C C . GLU A 1 123 ? -34.605 -25.305 4.867 1.00 103.61 123 GLU A C 1
ATOM 914 O O . GLU A 1 123 ? -33.552 -24.662 4.807 1.00 103.64 123 GLU A O 1
ATOM 920 N N . GLY A 1 124 ? -34.648 -26.560 5.309 1.00 95.01 124 GLY A N 1
ATOM 921 C CA . GLY A 1 124 ? -33.441 -27.218 5.777 1.00 103.28 124 GLY A CA 1
ATOM 922 C C . GLY A 1 124 ? -32.877 -26.538 7.010 1.00 94.22 124 GLY A C 1
ATOM 923 O O . GLY A 1 124 ? -33.598 -26.204 7.955 1.00 100.08 124 GLY A O 1
ATOM 924 N N . GLY A 1 125 ? -31.565 -26.322 6.997 1.00 99.10 125 GLY A N 1
ATOM 925 C CA . GLY A 1 125 ? -30.893 -25.669 8.093 1.00 98.05 125 GLY A CA 1
ATOM 926 C C . GLY A 1 125 ? -30.099 -26.641 8.939 1.00 93.41 125 GLY A C 1
ATOM 927 O O . GLY A 1 125 ? -30.188 -27.864 8.778 1.00 90.39 125 GLY A O 1
ATOM 928 N N . PRO A 1 126 ? -29.299 -26.108 9.865 1.00 87.66 126 PRO A N 1
ATOM 929 C CA . PRO A 1 126 ? -28.472 -26.969 10.716 1.00 101.88 126 PRO A CA 1
ATOM 930 C C . PRO A 1 126 ? -29.207 -27.553 11.906 1.00 99.14 126 PRO A C 1
ATOM 931 O O . PRO A 1 126 ? -28.623 -28.369 12.630 1.00 93.59 126 PRO A O 1
ATOM 935 N N . ASN A 1 127 ? -30.454 -27.161 12.141 1.00 95.69 127 ASN A N 1
ATOM 936 C CA . ASN A 1 127 ? -31.178 -27.575 13.331 1.00 88.85 127 ASN A CA 1
ATOM 937 C C . ASN A 1 127 ? -32.397 -28.395 12.944 1.00 90.93 127 ASN A C 1
ATOM 938 O O . ASN A 1 127 ? -33.037 -28.143 11.918 1.00 97.15 127 ASN A O 1
ATOM 943 N N . GLY A 1 128 ? -32.707 -29.375 13.777 1.00 86.04 128 GLY A N 1
ATOM 944 C CA . GLY A 1 128 ? -33.916 -30.148 13.608 1.00 79.14 128 GLY A CA 1
ATOM 945 C C . GLY A 1 128 ? -33.722 -31.337 12.694 1.00 78.47 128 GLY A C 1
ATOM 946 O O . GLY A 1 128 ? -32.609 -31.769 12.386 1.00 91.61 128 GLY A O 1
ATOM 947 N N . ARG A 1 129 ? -34.854 -31.873 12.251 1.00 79.31 129 ARG A N 1
ATOM 948 C CA . ARG A 1 129 ? -34.892 -33.032 11.371 1.00 71.93 129 ARG A CA 1
ATOM 949 C C . ARG A 1 129 ? -35.759 -32.685 10.172 1.00 76.84 129 ARG A C 1
ATOM 950 O O . ARG A 1 129 ? -36.919 -32.296 10.339 1.00 87.42 129 ARG A O 1
ATOM 958 N N . HIS A 1 130 ? -35.203 -32.815 8.969 1.00 78.81 130 HIS A N 1
ATOM 959 C CA . HIS A 1 130 ? -35.913 -32.438 7.754 1.00 73.12 130 HIS A CA 1
ATOM 960 C C . HIS A 1 130 ? -35.774 -33.527 6.702 1.00 75.11 130 HIS A C 1
ATOM 961 O O . HIS A 1 130 ? -34.669 -34.014 6.447 1.00 74.35 130 HIS A O 1
ATOM 968 N N . TRP A 1 131 ? -36.895 -33.904 6.097 1.00 68.54 131 TRP A N 1
ATOM 969 C CA . TRP A 1 131 ? -36.858 -34.727 4.902 1.00 65.37 131 TRP A CA 1
ATOM 970 C C . TRP A 1 131 ? -36.547 -33.862 3.689 1.00 73.97 131 TRP A C 1
ATOM 971 O O . TRP A 1 131 ? -36.960 -32.702 3.602 1.00 75.61 131 TRP A O 1
ATOM 982 N N . VAL A 1 132 ? -35.809 -34.439 2.747 1.00 68.48 132 VAL A N 1
ATOM 983 C CA . VAL A 1 132 ? -35.430 -33.754 1.519 1.00 78.77 132 VAL A CA 1
ATOM 984 C C . VAL A 1 132 ? -35.834 -34.641 0.350 1.00 73.97 132 VAL A C 1
ATOM 985 O O . VAL A 1 132 ? -35.368 -35.782 0.244 1.00 81.40 132 VAL A O 1
ATOM 989 N N . LEU A 1 133 ? -36.697 -34.122 -0.522 1.00 75.33 133 LEU A N 1
ATOM 990 C CA . LEU A 1 133 ? -37.315 -34.908 -1.584 1.00 87.51 133 LEU A CA 1
ATOM 991 C C . LEU A 1 133 ? -37.113 -34.254 -2.943 1.00 86.16 133 LEU A C 1
ATOM 992 O O . LEU A 1 133 ? -37.277 -33.039 -3.087 1.00 91.50 133 LEU A O 1
ATOM 997 N N . ASP A 1 134 ? -36.755 -35.067 -3.937 1.00 95.33 134 ASP A N 1
ATOM 998 C CA . ASP A 1 134 ? -36.898 -34.690 -5.341 1.00 100.83 134 ASP A CA 1
ATOM 999 C C . ASP A 1 134 ? -37.947 -35.602 -5.961 1.00 97.52 134 ASP A C 1
ATOM 1000 O O . ASP A 1 134 ? -37.663 -36.788 -6.193 1.00 95.47 134 ASP A O 1
ATOM 1005 N N . PRO A 1 135 ? -39.161 -35.115 -6.240 1.00 88.87 135 PRO A N 1
ATOM 1006 C CA . PRO A 1 135 ? -40.239 -36.037 -6.648 1.00 92.65 135 PRO A CA 1
ATOM 1007 C C . PRO A 1 135 ? -39.933 -36.811 -7.921 1.00 100.22 135 PRO A C 1
ATOM 1008 O O . PRO A 1 135 ? -40.314 -37.982 -8.036 1.00 94.24 135 PRO A O 1
ATOM 1012 N N . ILE A 1 136 ? -39.268 -36.181 -8.886 1.00 109.92 136 ILE A N 1
ATOM 1013 C CA . ILE A 1 136 ? -38.756 -36.856 -10.074 1.00 109.46 136 ILE A CA 1
ATOM 1014 C C . ILE A 1 136 ? -37.469 -36.158 -10.480 1.00 108.12 136 ILE A C 1
ATOM 1015 O O . ILE A 1 136 ? -37.490 -34.976 -10.843 1.00 117.13 136 ILE A O 1
ATOM 1020 N N . ASP A 1 137 ? -36.356 -36.875 -10.419 1.00 91.99 137 ASP A N 1
ATOM 1021 C CA . ASP A 1 137 ? -35.103 -36.376 -10.961 1.00 106.20 137 ASP A CA 1
ATOM 1022 C C . ASP A 1 137 ? -34.884 -37.014 -12.325 1.00 119.16 137 ASP A C 1
ATOM 1023 O O . ASP A 1 137 ? -35.077 -38.224 -12.487 1.00 110.56 137 ASP A O 1
ATOM 1028 N N . GLY A 1 138 ? -34.496 -36.200 -13.302 1.00 118.37 138 GLY A N 1
ATOM 1029 C CA . GLY A 1 138 ? -34.388 -36.667 -14.669 1.00 128.73 138 GLY A CA 1
ATOM 1030 C C . GLY A 1 138 ? -35.717 -36.565 -15.384 1.00 123.08 138 GLY A C 1
ATOM 1031 O O . GLY A 1 138 ? -36.260 -37.571 -15.851 1.00 115.80 138 GLY A O 1
ATOM 1032 N N . THR A 1 139 ? -36.253 -35.345 -15.463 1.00 126.78 139 THR A N 1
ATOM 1033 C CA . THR A 1 139 ? -37.551 -35.146 -16.098 1.00 121.25 139 THR A CA 1
ATOM 1034 C C . THR A 1 139 ? -37.502 -35.491 -17.580 1.00 135.20 139 THR A C 1
ATOM 1035 O O . THR A 1 139 ? -38.473 -36.023 -18.132 1.00 128.84 139 THR A O 1
ATOM 1039 N N . LYS A 1 140 ? -36.381 -35.200 -18.243 1.00 133.13 140 LYS A N 1
ATOM 1040 C CA . LYS A 1 140 ? -36.259 -35.553 -19.652 1.00 136.42 140 LYS A CA 1
ATOM 1041 C C . LYS A 1 140 ? -36.190 -37.064 -19.834 1.00 136.60 140 LYS A C 1
ATOM 1042 O O . LYS A 1 140 ? -36.775 -37.608 -20.779 1.00 132.89 140 LYS A O 1
ATOM 1048 N N . GLY A 1 141 ? -35.491 -37.760 -18.935 1.00 129.55 141 GLY A N 1
ATOM 1049 C CA . GLY A 1 141 ? -35.430 -39.210 -19.022 1.00 131.46 141 GLY A CA 1
ATOM 1050 C C . GLY A 1 141 ? -36.781 -39.861 -18.802 1.00 132.29 141 GLY A C 1
ATOM 1051 O O . GLY A 1 141 ? -37.107 -40.866 -19.442 1.00 116.49 141 GLY A O 1
ATOM 1052 N N . PHE A 1 142 ? -37.585 -39.297 -17.895 1.00 125.86 142 PHE A N 1
ATOM 1053 C CA . PHE A 1 142 ? -38.928 -39.815 -17.656 1.00 113.85 142 PHE A CA 1
ATOM 1054 C C . PHE A 1 142 ? -39.773 -39.764 -18.922 1.00 135.27 142 PHE A C 1
ATOM 1055 O O . PHE A 1 142 ? -40.595 -40.656 -19.166 1.00 131.76 142 PHE A O 1
ATOM 1063 N N . LEU A 1 143 ? -39.589 -38.726 -19.739 1.00 127.42 143 LEU A N 1
ATOM 1064 C CA . LEU A 1 143 ? -40.363 -38.614 -20.968 1.00 135.33 143 LEU A CA 1
ATOM 1065 C C . LEU A 1 143 ? -39.902 -39.635 -22.001 1.00 148.17 143 LEU A C 1
ATOM 1066 O O . LEU A 1 143 ? -40.708 -40.419 -22.516 1.00 166.00 143 LEU A O 1
ATOM 1071 N N . ARG A 1 144 ? -38.606 -39.653 -22.306 1.00 141.17 144 ARG A N 1
ATOM 1072 C CA . ARG A 1 144 ? -38.069 -40.584 -23.301 1.00 134.17 144 ARG A CA 1
ATOM 1073 C C . ARG A 1 144 ? -37.988 -42.023 -22.796 1.00 124.81 144 ARG A C 1
ATOM 1074 O O . ARG A 1 144 ? -37.336 -42.842 -23.451 1.00 137.63 144 ARG A O 1
ATOM 1082 N N . GLY A 1 145 ? -38.609 -42.378 -21.674 1.00 127.42 145 GLY A N 1
ATOM 1083 C CA . GLY A 1 145 ? -38.493 -43.726 -21.161 1.00 120.79 145 GLY A CA 1
ATOM 1084 C C . GLY A 1 145 ? -37.134 -44.087 -20.609 1.00 128.39 145 GLY A C 1
ATOM 1085 O O . GLY A 1 145 ? -36.902 -45.256 -20.292 1.00 130.93 145 GLY A O 1
ATOM 1086 N N . ASP A 1 146 ? -36.227 -43.119 -20.476 1.00 126.91 146 ASP A N 1
ATOM 1087 C CA . ASP A 1 146 ? -34.877 -43.403 -20.007 1.00 118.51 146 ASP A CA 1
ATOM 1088 C C . ASP A 1 146 ? -34.845 -43.540 -18.489 1.00 124.61 146 ASP A C 1
ATOM 1089 O O . ASP A 1 146 ? -35.828 -43.969 -17.873 1.00 110.49 146 ASP A O 1
ATOM 1094 N N . GLN A 1 147 ? -33.720 -43.175 -17.881 1.00 129.19 147 GLN A N 1
ATOM 1095 C CA . GLN A 1 147 ? -33.504 -43.363 -16.453 1.00 101.35 147 GLN A CA 1
ATOM 1096 C C . GLN A 1 147 ? -33.979 -42.140 -15.682 1.00 111.46 147 GLN A C 1
ATOM 1097 O O . GLN A 1 147 ? -33.540 -41.016 -15.952 1.00 122.30 147 GLN A O 1
ATOM 1103 N N . TYR A 1 148 ? -34.875 -42.365 -14.725 1.00 109.91 148 TYR A N 1
ATOM 1104 C CA . TYR A 1 148 ? -35.285 -41.350 -13.771 1.00 85.94 148 TYR A CA 1
ATOM 1105 C C . TYR A 1 148 ? -35.311 -41.996 -12.395 1.00 93.54 148 TYR A C 1
ATOM 1106 O O . TYR A 1 148 ? -35.239 -43.222 -12.263 1.00 88.55 148 TYR A O 1
ATOM 1115 N N . ALA A 1 149 ? -35.407 -41.159 -11.363 1.00 90.32 149 ALA A N 1
ATOM 1116 C CA . ALA A 1 149 ? -35.310 -41.637 -9.992 1.00 80.73 149 ALA A CA 1
ATOM 1117 C C . ALA A 1 149 ? -36.093 -40.724 -9.059 1.00 87.24 149 ALA A C 1
ATOM 1118 O O . ALA A 1 149 ? -36.292 -39.539 -9.343 1.00 104.54 149 ALA A O 1
ATOM 1120 N N . VAL A 1 150 ? -36.543 -41.303 -7.947 1.00 80.63 150 VAL A N 1
ATOM 1121 C CA . VAL A 1 150 ? -37.143 -40.578 -6.829 1.00 87.82 150 VAL A CA 1
ATOM 1122 C C . VAL A 1 150 ? -36.119 -40.550 -5.703 1.00 66.34 150 VAL A C 1
ATOM 1123 O O . VAL A 1 150 ? -35.703 -41.606 -5.215 1.00 75.97 150 VAL A O 1
ATOM 1127 N N . ALA A 1 151 ? -35.711 -39.351 -5.292 1.00 74.24 151 ALA A N 1
ATOM 1128 C CA . ALA A 1 151 ? -34.668 -39.174 -4.285 1.00 67.79 151 ALA A CA 1
ATOM 1129 C C . ALA A 1 151 ? -35.283 -38.645 -2.995 1.00 80.25 151 ALA A C 1
ATOM 1130 O O . ALA A 1 151 ? -35.928 -37.589 -2.995 1.00 85.07 151 ALA A O 1
ATOM 1132 N N . LEU A 1 152 ? -35.061 -39.372 -1.899 1.00 74.10 152 LEU A N 1
ATOM 1133 C CA . LEU A 1 152 ? -35.606 -39.034 -0.589 1.00 66.41 152 LEU A CA 1
ATOM 1134 C C . LEU A 1 152 ? -34.511 -39.205 0.452 1.00 70.34 152 LEU A C 1
ATOM 1135 O O . LEU A 1 152 ? -34.021 -40.320 0.661 1.00 69.25 152 LEU A O 1
ATOM 1140 N N . GLY A 1 153 ? -34.131 -38.105 1.106 1.00 72.64 153 GLY A N 1
ATOM 1141 C CA . GLY A 1 153 ? -33.135 -38.133 2.151 1.00 66.30 153 GLY A CA 1
ATOM 1142 C C . GLY A 1 153 ? -33.670 -37.556 3.453 1.00 67.40 153 GLY A C 1
ATOM 1143 O O . GLY A 1 153 ? -34.739 -36.937 3.502 1.00 70.79 153 GLY A O 1
ATOM 1144 N N . LEU A 1 154 ? -32.903 -37.770 4.518 1.00 80.84 154 LEU A N 1
ATOM 1145 C CA . LEU A 1 154 ? -33.235 -37.243 5.833 1.00 65.58 154 LEU A CA 1
ATOM 1146 C C . LEU A 1 154 ? -32.037 -36.509 6.406 1.00 59.50 154 LEU A C 1
ATOM 1147 O O . LEU A 1 154 ? -30.927 -37.047 6.427 1.00 67.29 154 LEU A O 1
ATOM 1152 N N . LEU A 1 155 ? -32.263 -35.285 6.865 1.00 72.30 155 LEU A N 1
ATOM 1153 C CA . LEU A 1 155 ? -31.259 -34.523 7.587 1.00 63.67 155 LEU A CA 1
ATOM 1154 C C . LEU A 1 155 ? -31.542 -34.589 9.079 1.00 71.29 155 LEU A C 1
ATOM 1155 O O . LEU A 1 155 ? -32.693 -34.487 9.512 1.00 69.14 155 LEU A O 1
ATOM 1160 N N . GLU A 1 156 ? -30.482 -34.765 9.859 1.00 71.02 156 GLU A N 1
ATOM 1161 C CA . GLU A 1 156 ? -30.552 -34.750 11.314 1.00 65.13 156 GLU A CA 1
ATOM 1162 C C . GLU A 1 156 ? -29.483 -33.787 11.799 1.00 73.38 156 GLU A C 1
ATOM 1163 O O . GLU A 1 156 ? -28.289 -34.089 11.710 1.00 75.60 156 GLU A O 1
ATOM 1169 N N . GLU A 1 157 ? -29.912 -32.626 12.296 1.00 79.92 157 GLU A N 1
ATOM 1170 C CA . GLU A 1 157 ? -29.002 -31.561 12.714 1.00 78.64 157 GLU A CA 1
ATOM 1171 C C . GLU A 1 157 ? -28.060 -31.161 11.578 1.00 78.65 157 GLU A C 1
ATOM 1172 O O . GLU A 1 157 ? -26.864 -30.948 11.783 1.00 82.60 157 GLU A O 1
ATOM 1178 N N . GLY A 1 158 ? -28.605 -31.057 10.368 1.00 70.01 158 GLY A N 1
ATOM 1179 C CA . GLY A 1 158 ? -27.827 -30.623 9.224 1.00 85.18 158 GLY A CA 1
ATOM 1180 C C . GLY A 1 158 ? -26.968 -31.685 8.577 1.00 83.26 158 GLY A C 1
ATOM 1181 O O . GLY A 1 158 ? -26.229 -31.376 7.635 1.00 78.49 158 GLY A O 1
ATOM 1182 N N . LYS A 1 159 ? -27.042 -32.926 9.045 1.00 77.43 159 LYS A N 1
ATOM 1183 C CA . LYS A 1 159 ? -26.232 -34.013 8.523 1.00 69.08 159 LYS A CA 1
ATOM 1184 C C . LYS A 1 159 ? -27.135 -35.086 7.936 1.00 68.43 159 LYS A C 1
ATOM 1185 O O . LYS A 1 159 ? -28.186 -35.403 8.500 1.00 71.70 159 LYS A O 1
ATOM 1191 N N . VAL A 1 160 ? -26.729 -35.631 6.794 1.00 67.29 160 VAL A N 1
ATOM 1192 C CA . VAL A 1 160 ? -27.522 -36.654 6.118 1.00 69.93 160 VAL A CA 1
ATOM 1193 C C . VAL A 1 160 ? -27.336 -37.983 6.838 1.00 65.82 160 VAL A C 1
ATOM 1194 O O . VAL A 1 160 ? -26.210 -38.467 6.997 1.00 68.42 160 VAL A O 1
ATOM 1198 N N . VAL A 1 161 ? -28.445 -38.577 7.270 1.00 64.48 161 VAL A N 1
ATOM 1199 C CA . VAL A 1 161 ? -28.434 -39.836 7.999 1.00 64.52 161 VAL A CA 1
ATOM 1200 C C . VAL A 1 161 ? -29.184 -40.940 7.274 1.00 66.62 161 VAL A C 1
ATOM 1201 O O . VAL A 1 161 ? -29.183 -42.081 7.743 1.00 58.71 161 VAL A O 1
ATOM 1205 N N . LEU A 1 162 ? -29.828 -40.642 6.147 1.00 62.00 162 LEU A N 1
ATOM 1206 C CA . LEU A 1 162 ? -30.650 -41.641 5.474 1.00 61.27 162 LEU A CA 1
ATOM 1207 C C . LEU A 1 162 ? -30.887 -41.202 4.042 1.00 65.20 162 LEU A C 1
ATOM 1208 O O . LEU A 1 162 ? -31.296 -40.061 3.805 1.00 69.29 162 LEU A O 1
ATOM 1213 N N . GLY A 1 163 ? -30.640 -42.099 3.106 1.00 67.58 163 GLY A N 1
ATOM 1214 C CA . GLY A 1 163 ? -30.950 -41.847 1.707 1.00 64.90 163 GLY A CA 1
ATOM 1215 C C . GLY A 1 163 ? -31.694 -43.018 1.103 1.00 57.16 163 GLY A C 1
ATOM 1216 O O . GLY A 1 163 ? -31.401 -44.174 1.398 1.00 60.44 163 GLY A O 1
ATOM 1217 N N . VAL A 1 164 ? -32.675 -42.707 0.264 1.00 59.78 164 VAL A N 1
ATOM 1218 C CA . VAL A 1 164 ? -33.430 -43.719 -0.466 1.00 61.29 164 VAL A CA 1
ATOM 1219 C C . VAL A 1 164 ? -33.536 -43.280 -1.918 1.00 64.89 164 VAL A C 1
ATOM 1220 O O . VAL A 1 164 ? -33.889 -42.130 -2.196 1.00 71.72 164 VAL A O 1
ATOM 1224 N N . LEU A 1 165 ? -33.210 -44.187 -2.840 1.00 66.31 165 LEU A N 1
ATOM 1225 C CA . LEU A 1 165 ? -33.299 -43.925 -4.275 1.00 66.89 165 LEU A CA 1
ATOM 1226 C C . LEU A 1 165 ? -34.162 -44.994 -4.925 1.00 69.18 165 LEU A C 1
ATOM 1227 O O . LEU A 1 165 ? -33.856 -46.187 -4.819 1.00 77.24 165 LEU A O 1
ATOM 1232 N N . ALA A 1 166 ? -35.227 -44.574 -5.601 1.00 68.24 166 ALA A N 1
ATOM 1233 C CA . ALA A 1 166 ? -36.096 -45.484 -6.342 1.00 71.94 166 ALA A CA 1
ATOM 1234 C C . ALA A 1 166 ? -35.887 -45.234 -7.830 1.00 87.78 166 ALA A C 1
ATOM 1235 O O . ALA A 1 166 ? -36.239 -44.165 -8.340 1.00 84.69 166 ALA A O 1
ATOM 1237 N N . CYS A 1 167 ? -35.312 -46.220 -8.524 1.00 76.76 167 CYS A N 1
ATOM 1238 C CA . CYS A 1 167 ? -35.013 -46.127 -9.952 1.00 75.42 167 CYS A CA 1
ATOM 1239 C C . CYS A 1 167 ? -35.823 -47.179 -10.693 1.00 80.58 167 CYS A C 1
ATOM 1240 O O . CYS A 1 167 ? -35.366 -48.319 -10.874 1.00 88.25 167 CYS A O 1
ATOM 1243 N N . PRO A 1 168 ? -37.023 -46.833 -11.157 1.00 87.36 168 PRO A N 1
ATOM 1244 C CA . PRO A 1 168 ? -37.915 -47.862 -11.710 1.00 93.89 168 PRO A CA 1
ATOM 1245 C C . PRO A 1 168 ? -37.414 -48.474 -13.003 1.00 89.33 168 PRO A C 1
ATOM 1246 O O . PRO A 1 168 ? -37.758 -49.624 -13.297 1.00 101.98 168 PRO A O 1
ATOM 1250 N N . ASN A 1 169 ? -36.613 -47.755 -13.785 1.00 90.94 169 ASN A N 1
ATOM 1251 C CA . ASN A 1 169 ? -36.122 -48.290 -15.046 1.00 86.70 169 ASN A CA 1
ATOM 1252 C C . ASN A 1 169 ? -34.717 -48.867 -14.953 1.00 84.46 169 ASN A C 1
ATOM 1253 O O . ASN A 1 169 ? -34.268 -49.505 -15.909 1.00 99.13 169 ASN A O 1
ATOM 1258 N N . LEU A 1 170 ? -34.017 -48.668 -13.844 1.00 93.67 170 LEU A N 1
ATOM 1259 C CA . LEU A 1 170 ? -32.647 -49.160 -13.736 1.00 95.63 170 LEU A CA 1
ATOM 1260 C C . LEU A 1 170 ? -32.646 -50.679 -13.596 1.00 93.99 170 LEU A C 1
ATOM 1261 O O . LEU A 1 170 ? -33.321 -51.215 -12.709 1.00 90.13 170 LEU A O 1
ATOM 1266 N N . PRO A 1 171 ? -31.911 -51.402 -14.437 1.00 87.56 171 PRO A N 1
ATOM 1267 C CA . PRO A 1 171 ? -31.848 -52.857 -14.288 1.00 96.18 171 PRO A CA 1
ATOM 1268 C C . PRO A 1 171 ? -31.026 -53.254 -13.074 1.00 95.47 171 PRO A C 1
ATOM 1269 O O . PRO A 1 171 ? -30.227 -52.482 -12.538 1.00 86.49 171 PRO A O 1
ATOM 1273 N N . LEU A 1 172 ? -31.240 -54.497 -12.645 1.00 100.59 172 LEU A N 1
ATOM 1274 C CA . LEU A 1 172 ? -30.538 -55.014 -11.478 1.00 95.39 172 LEU A CA 1
ATOM 1275 C C . LEU A 1 172 ? -29.081 -55.325 -11.794 1.00 87.04 172 LEU A C 1
ATOM 1276 O O . LEU A 1 172 ? -28.230 -55.280 -10.900 1.00 95.52 172 LEU A O 1
ATOM 1281 N N . ALA A 1 173 ? -28.778 -55.640 -13.047 1.00 101.80 173 ALA A N 1
ATOM 1282 C CA . ALA A 1 173 ? -27.420 -55.960 -13.455 1.00 105.71 173 ALA A CA 1
ATOM 1283 C C . ALA A 1 173 ? -26.666 -54.689 -13.834 1.00 111.01 173 ALA A C 1
ATOM 1284 O O . ALA A 1 173 ? -27.243 -53.608 -13.969 1.00 122.42 173 ALA A O 1
ATOM 1286 N N . SER A 1 174 ? -25.352 -54.830 -14.003 1.00 101.04 174 SER A N 1
ATOM 1287 C CA . SER A 1 174 ? -24.513 -53.681 -14.317 1.00 99.41 174 SER A CA 1
ATOM 1288 C C . SER A 1 174 ? -24.890 -53.101 -15.672 1.00 124.09 174 SER A C 1
ATOM 1289 O O . SER A 1 174 ? -24.790 -53.781 -16.698 1.00 159.49 174 SER A O 1
ATOM 1292 N N . ILE A 1 175 ? -25.334 -51.843 -15.672 1.00 118.78 175 ILE A N 1
ATOM 1293 C CA . ILE A 1 175 ? -25.617 -51.161 -16.931 1.00 133.04 175 ILE A CA 1
ATOM 1294 C C . ILE A 1 175 ? -24.317 -50.785 -17.634 1.00 145.66 175 ILE A C 1
ATOM 1295 O O . ILE A 1 175 ? -24.233 -50.811 -18.869 1.00 163.98 175 ILE A O 1
ATOM 1300 N N . ALA A 1 176 ? -23.284 -50.438 -16.863 1.00 170.47 176 ALA A N 1
ATOM 1301 C CA . ALA A 1 176 ? -21.982 -50.136 -17.451 1.00 180.40 176 ALA A CA 1
ATOM 1302 C C . ALA A 1 176 ? -21.456 -51.326 -18.237 1.00 183.15 176 ALA A C 1
ATOM 1303 O O . ALA A 1 176 ? -21.021 -51.187 -19.387 1.00 198.30 176 ALA A O 1
ATOM 1305 N N . GLY A 1 177 ? -21.490 -52.507 -17.630 1.00 177.01 177 GLY A N 1
ATOM 1306 C CA . GLY A 1 177 ? -21.087 -53.710 -18.319 1.00 210.89 177 GLY A CA 1
ATOM 1307 C C . GLY A 1 177 ? -22.040 -54.067 -19.438 1.00 234.99 177 GLY A C 1
ATOM 1308 O O . GLY A 1 177 ? -22.820 -55.014 -19.314 1.00 246.39 177 GLY A O 1
ATOM 1309 N N . ASN A 1 178 ? -22.002 -53.302 -20.534 1.00 240.92 178 ASN A N 1
ATOM 1310 C CA . ASN A 1 178 ? -22.748 -53.682 -21.727 1.00 254.52 178 ASN A CA 1
ATOM 1311 C C . ASN A 1 178 ? -22.198 -54.952 -22.362 1.00 275.45 178 ASN A C 1
ATOM 1312 O O . ASN A 1 178 ? -22.841 -55.506 -23.261 1.00 282.59 178 ASN A O 1
ATOM 1317 N N . ASN A 1 179 ? -21.032 -55.427 -21.906 1.00 312.70 179 ASN A N 1
ATOM 1318 C CA . ASN A 1 179 ? -20.474 -56.690 -22.379 1.00 293.15 179 ASN A CA 1
ATOM 1319 C C . ASN A 1 179 ? -21.384 -57.874 -22.090 1.00 307.95 179 ASN A C 1
ATOM 1320 O O . ASN A 1 179 ? -21.278 -58.902 -22.769 1.00 293.64 179 ASN A O 1
ATOM 1325 N N . LYS A 1 180 ? -22.261 -57.761 -21.089 1.00 303.97 180 LYS A N 1
ATOM 1326 C CA . LYS A 1 180 ? -23.226 -58.821 -20.816 1.00 287.61 180 LYS A CA 1
ATOM 1327 C C . LYS A 1 180 ? -24.025 -59.159 -22.070 1.00 289.24 180 LYS A C 1
ATOM 1328 O O . LYS A 1 180 ? -24.055 -60.312 -22.513 1.00 294.42 180 LYS A O 1
ATOM 1334 N N . ASN A 1 181 ? -24.677 -58.148 -22.656 1.00 266.01 181 ASN A N 1
ATOM 1335 C CA . ASN A 1 181 ? -25.505 -58.318 -23.854 1.00 248.67 181 ASN A CA 1
ATOM 1336 C C . ASN A 1 181 ? -26.492 -59.468 -23.685 1.00 245.00 181 ASN A C 1
ATOM 1337 O O . ASN A 1 181 ? -26.821 -60.176 -24.641 1.00 229.86 181 ASN A O 1
ATOM 1342 N N . LYS A 1 182 ? -26.966 -59.654 -22.458 1.00 250.51 182 LYS A N 1
ATOM 1343 C CA . LYS A 1 182 ? -27.846 -60.762 -22.118 1.00 246.06 182 LYS A CA 1
ATOM 1344 C C . LYS A 1 182 ? -29.227 -60.518 -22.723 1.00 249.47 182 LYS A C 1
ATOM 1345 O O . LYS A 1 182 ? -29.428 -59.643 -23.570 1.00 248.79 182 LYS A O 1
ATOM 1351 N N . SER A 1 183 ? -30.206 -61.299 -22.276 1.00 273.92 183 SER A N 1
ATOM 1352 C CA . SER A 1 183 ? -31.579 -61.108 -22.718 1.00 258.52 183 SER A CA 1
ATOM 1353 C C . SER A 1 183 ? -32.177 -59.876 -22.052 1.00 240.76 183 SER A C 1
ATOM 1354 O O . SER A 1 183 ? -31.448 -59.035 -21.514 1.00 237.12 183 SER A O 1
ATOM 1357 N N . SER A 1 184 ? -33.504 -59.761 -22.076 1.00 222.36 184 SER A N 1
ATOM 1358 C CA . SER A 1 184 ? -34.163 -58.641 -21.419 1.00 205.87 184 SER A CA 1
ATOM 1359 C C . SER A 1 184 ? -34.027 -58.685 -19.902 1.00 203.05 184 SER A C 1
ATOM 1360 O O . SER A 1 184 ? -34.403 -57.710 -19.240 1.00 183.29 184 SER A O 1
ATOM 1363 N N . SER A 1 185 ? -33.522 -59.790 -19.344 1.00 206.01 185 SER A N 1
ATOM 1364 C CA . SER A 1 185 ? -33.295 -59.964 -17.910 1.00 187.07 185 SER A CA 1
ATOM 1365 C C . SER A 1 185 ? -34.594 -59.954 -17.109 1.00 172.69 185 SER A C 1
ATOM 1366 O O . SER A 1 185 ? -34.762 -60.771 -16.197 1.00 168.61 185 SER A O 1
ATOM 1369 N N . ASP A 1 186 ? -35.497 -59.019 -17.427 1.00 182.17 186 ASP A N 1
ATOM 1370 C CA . ASP A 1 186 ? -36.810 -58.871 -16.799 1.00 166.16 186 ASP A CA 1
ATOM 1371 C C . ASP A 1 186 ? -36.702 -58.379 -15.358 1.00 159.25 186 ASP A C 1
ATOM 1372 O O . ASP A 1 186 ? -37.704 -57.969 -14.763 1.00 156.16 186 ASP A O 1
ATOM 1377 N N . GLU A 1 187 ? -35.496 -58.410 -14.791 1.00 141.30 187 GLU A N 1
ATOM 1378 C CA . GLU A 1 187 ? -35.245 -57.885 -13.450 1.00 115.95 187 GLU A CA 1
ATOM 1379 C C . GLU A 1 187 ? -34.822 -56.430 -13.598 1.00 99.98 187 GLU A C 1
ATOM 1380 O O . GLU A 1 187 ? -33.643 -56.113 -13.755 1.00 101.27 187 GLU A O 1
ATOM 1386 N N . ILE A 1 188 ? -35.807 -55.535 -13.561 1.00 87.82 188 ILE A N 1
ATOM 1387 C CA . ILE A 1 188 ? -35.606 -54.106 -13.776 1.00 82.74 188 ILE A CA 1
ATOM 1388 C C . ILE A 1 188 ? -36.387 -53.348 -12.712 1.00 86.28 188 ILE A C 1
ATOM 1389 O O . ILE A 1 188 ? -37.560 -53.648 -12.466 1.00 101.06 188 ILE A O 1
ATOM 1394 N N . GLY A 1 189 ? -35.740 -52.370 -12.083 1.00 87.35 189 GLY A N 1
ATOM 1395 C CA . GLY A 1 189 ? -36.387 -51.581 -11.053 1.00 80.16 189 GLY A CA 1
ATOM 1396 C C . GLY A 1 189 ? -35.738 -51.753 -9.698 1.00 85.27 189 GLY A C 1
ATOM 1397 O O . GLY A 1 189 ? -36.080 -52.669 -8.944 1.00 91.11 189 GLY A O 1
ATOM 1398 N N . CYS A 1 190 ? -34.803 -50.868 -9.373 1.00 90.47 190 CYS A N 1
ATOM 1399 C CA . CYS A 1 190 ? -33.989 -50.992 -8.176 1.00 81.47 190 CYS A CA 1
ATOM 1400 C C . CYS A 1 190 ? -34.431 -50.013 -7.098 1.00 80.13 190 CYS A C 1
ATOM 1401 O O . CYS A 1 190 ? -35.045 -48.977 -7.369 1.00 82.71 190 CYS A O 1
ATOM 1404 N N . LEU A 1 191 ? -34.100 -50.363 -5.858 1.00 81.53 191 LEU A N 1
ATOM 1405 C CA . LEU A 1 191 ? -34.320 -49.503 -4.701 1.00 73.25 191 LEU A CA 1
ATOM 1406 C C . LEU A 1 191 ? -33.038 -49.485 -3.884 1.00 70.42 191 LEU A C 1
ATOM 1407 O O . LEU A 1 191 ? -32.645 -50.508 -3.315 1.00 76.42 191 LEU A O 1
ATOM 1412 N N . PHE A 1 192 ? -32.384 -48.333 -3.838 1.00 72.49 192 PHE A N 1
ATOM 1413 C CA . PHE A 1 192 ? -31.190 -48.145 -3.033 1.00 64.99 192 PHE A CA 1
ATOM 1414 C C . PHE A 1 192 ? -31.579 -47.422 -1.753 1.00 72.86 192 PHE A C 1
ATOM 1415 O O . PHE A 1 192 ? -32.327 -46.439 -1.793 1.00 68.12 192 PHE A O 1
ATOM 1423 N N . PHE A 1 193 ? -31.085 -47.915 -0.621 1.00 67.76 193 PHE A N 1
ATOM 1424 C CA . PHE A 1 193 ? -31.332 -47.240 0.642 1.00 62.02 193 PHE A CA 1
ATOM 1425 C C . PHE A 1 193 ? -30.128 -47.440 1.551 1.00 67.26 193 PHE A C 1
ATOM 1426 O O . PHE A 1 193 ? -29.477 -48.487 1.515 1.00 66.68 193 PHE A O 1
ATOM 1434 N N . ALA A 1 194 ? -29.829 -46.419 2.353 1.00 63.25 194 ALA A N 1
ATOM 1435 C CA . ALA A 1 194 ? -28.767 -46.518 3.344 1.00 65.94 194 ALA A CA 1
ATOM 1436 C C . ALA A 1 194 ? -29.038 -45.539 4.471 1.00 74.87 194 ALA A C 1
ATOM 1437 O O . ALA A 1 194 ? -29.636 -44.481 4.259 1.00 81.63 194 ALA A O 1
ATOM 1439 N N . THR A 1 195 ? -28.595 -45.906 5.675 1.00 66.70 195 THR A N 1
ATOM 1440 C CA . THR A 1 195 ? -28.588 -45.000 6.815 1.00 56.22 195 THR A CA 1
ATOM 1441 C C . THR A 1 195 ? -27.193 -44.980 7.429 1.00 64.31 195 THR A C 1
ATOM 1442 O O . THR A 1 195 ? -26.377 -45.874 7.184 1.00 66.21 195 THR A O 1
ATOM 1446 N N . ILE A 1 196 ? -26.937 -43.946 8.243 1.00 62.10 196 ILE A N 1
ATOM 1447 C CA . ILE A 1 196 ? -25.599 -43.692 8.777 1.00 62.16 196 ILE A CA 1
ATOM 1448 C C . ILE A 1 196 ? -25.052 -44.928 9.492 1.00 62.80 196 ILE A C 1
ATOM 1449 O O . ILE A 1 196 ? -25.762 -45.611 10.243 1.00 59.13 196 ILE A O 1
ATOM 1454 N N . GLY A 1 197 ? -23.782 -45.239 9.226 1.00 59.51 197 GLY A N 1
ATOM 1455 C CA . GLY A 1 197 ? -23.097 -46.337 9.889 1.00 59.87 197 GLY A CA 1
ATOM 1456 C C . GLY A 1 197 ? -23.701 -47.704 9.670 1.00 59.29 197 GLY A C 1
ATOM 1457 O O . GLY A 1 197 ? -23.369 -48.643 10.397 1.00 66.93 197 GLY A O 1
ATOM 1458 N N . SER A 1 198 ? -24.568 -47.854 8.670 1.00 59.74 198 SER A N 1
ATOM 1459 C CA . SER A 1 198 ? -25.364 -49.060 8.526 1.00 64.18 198 SER A CA 1
ATOM 1460 C C . SER A 1 198 ? -25.220 -49.769 7.187 1.00 67.92 198 SER A C 1
ATOM 1461 O O . SER A 1 198 ? -25.708 -50.898 7.057 1.00 67.23 198 SER A O 1
ATOM 1464 N N . GLY A 1 199 ? -24.576 -49.153 6.196 1.00 66.98 199 GLY A N 1
ATOM 1465 C CA . GLY A 1 199 ? -24.345 -49.780 4.911 1.00 63.75 199 GLY A CA 1
ATOM 1466 C C . GLY A 1 199 ? -25.409 -49.440 3.878 1.00 74.67 199 GLY A C 1
ATOM 1467 O O . GLY A 1 199 ? -26.492 -48.936 4.184 1.00 71.11 199 GLY A O 1
ATOM 1468 N N . THR A 1 200 ? -25.079 -49.732 2.618 1.00 83.87 200 THR A N 1
ATOM 1469 C CA . THR A 1 200 ? -25.964 -49.498 1.482 1.00 63.82 200 THR A CA 1
ATOM 1470 C C . THR A 1 200 ? -26.499 -50.826 0.956 1.00 67.04 200 THR A C 1
ATOM 1471 O O . THR A 1 200 ? -25.741 -51.789 0.787 1.00 73.22 200 THR A O 1
ATOM 1475 N N . TYR A 1 201 ? -27.804 -50.871 0.696 1.00 69.97 201 TYR A N 1
ATOM 1476 C CA . TYR A 1 201 ? -28.471 -52.077 0.236 1.00 71.48 201 TYR A CA 1
ATOM 1477 C C . TYR A 1 201 ? -29.265 -51.783 -1.029 1.00 68.67 201 TYR A C 1
ATOM 1478 O O . TYR A 1 201 ? -29.713 -50.655 -1.262 1.00 67.08 201 TYR A O 1
ATOM 1487 N N . MET A 1 202 ? -29.424 -52.814 -1.851 1.00 71.53 202 MET A N 1
ATOM 1488 C CA . MET A 1 202 ? -30.138 -52.717 -3.114 1.00 73.93 202 MET A CA 1
ATOM 1489 C C . MET A 1 202 ? -31.195 -53.807 -3.155 1.00 71.06 202 MET A C 1
ATOM 1490 O O . MET A 1 202 ? -30.916 -54.962 -2.820 1.00 66.17 202 MET A O 1
ATOM 1495 N N . GLN A 1 203 ? -32.401 -53.441 -3.565 1.00 64.43 203 GLN A N 1
ATOM 1496 C CA . GLN A 1 203 ? -33.512 -54.373 -3.573 1.00 79.32 203 GLN A CA 1
ATOM 1497 C C . GLN A 1 203 ? -34.328 -54.166 -4.840 1.00 87.43 203 GLN A C 1
ATOM 1498 O O . GLN A 1 203 ? -34.376 -53.064 -5.393 1.00 73.27 203 GLN A O 1
ATOM 1504 N N . LEU A 1 204 ? -34.956 -55.245 -5.299 1.00 88.77 204 LEU A N 1
ATOM 1505 C CA . LEU A 1 204 ? -35.880 -55.153 -6.419 1.00 80.41 204 LEU A CA 1
ATOM 1506 C C . LEU A 1 204 ? -37.110 -54.352 -6.008 1.00 82.96 204 LEU A C 1
ATOM 1507 O O . LEU A 1 204 ? -37.730 -54.627 -4.977 1.00 88.58 204 LEU A O 1
ATOM 1512 N N . LEU A 1 205 ? -37.454 -53.353 -6.812 1.00 79.34 205 LEU A N 1
ATOM 1513 C CA . LEU A 1 205 ? -38.562 -52.467 -6.485 1.00 80.90 205 LEU A CA 1
ATOM 1514 C C . LEU A 1 205 ? -39.880 -53.230 -6.498 1.00 85.85 205 LEU A C 1
ATOM 1515 O O . LEU A 1 205 ? -40.165 -53.979 -7.435 1.00 117.28 205 LEU A O 1
ATOM 1520 N N . ASP A 1 206 ? -40.681 -53.034 -5.452 1.00 106.12 206 ASP A N 1
ATOM 1521 C CA . ASP A 1 206 ? -41.980 -53.692 -5.314 1.00 109.12 206 ASP A CA 1
ATOM 1522 C C . ASP A 1 206 ? -41.834 -55.210 -5.401 1.00 95.70 206 ASP A C 1
ATOM 1523 O O . ASP A 1 206 ? -42.558 -55.892 -6.126 1.00 106.80 206 ASP A O 1
ATOM 1528 N N . SER A 1 207 ? -40.876 -55.739 -4.647 1.00 106.57 207 SER A N 1
ATOM 1529 C CA . SER A 1 207 ? -40.620 -57.171 -4.645 1.00 111.83 207 SER A CA 1
ATOM 1530 C C . SER A 1 207 ? -40.167 -57.593 -3.256 1.00 112.24 207 SER A C 1
ATOM 1531 O O . SER A 1 207 ? -39.305 -56.945 -2.657 1.00 114.22 207 SER A O 1
ATOM 1534 N N . LYS A 1 208 ? -40.739 -58.688 -2.757 1.00 103.89 208 LYS A N 1
ATOM 1535 C CA . LYS A 1 208 ? -40.425 -59.163 -1.421 1.00 101.45 208 LYS A CA 1
ATOM 1536 C C . LYS A 1 208 ? -39.093 -59.898 -1.417 1.00 109.52 208 LYS A C 1
ATOM 1537 O O . LYS A 1 208 ? -38.799 -60.661 -0.492 1.00 102.74 208 LYS A O 1
ATOM 1543 N N . SER A 1 209 ? -38.286 -59.670 -2.449 1.00 107.95 209 SER A N 1
ATOM 1544 C CA . SER A 1 209 ? -36.968 -60.272 -2.511 1.00 102.02 209 SER A CA 1
ATOM 154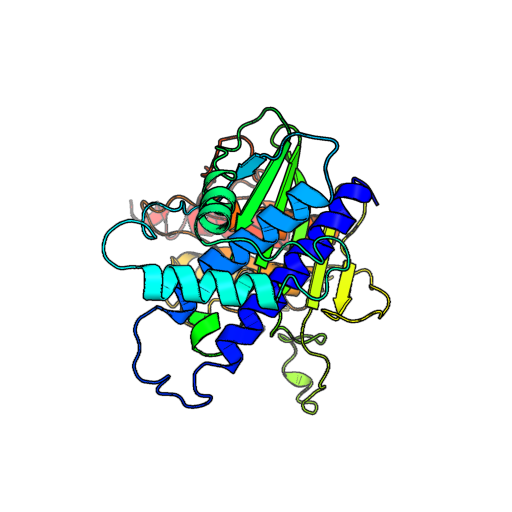5 C C . SER A 1 209 ? -36.057 -59.643 -1.468 1.00 102.33 209 SER A C 1
ATOM 1546 O O . SER A 1 209 ? -36.190 -58.467 -1.120 1.00 95.36 209 SER A O 1
ATOM 1549 N N . SER A 1 210 ? -35.138 -60.448 -0.954 1.00 102.12 210 SER A N 1
ATOM 1550 C CA . SER A 1 210 ? -34.217 -59.967 0.059 1.00 86.64 210 SER A CA 1
ATOM 1551 C C . SER A 1 210 ? -33.314 -58.879 -0.517 1.00 92.20 210 SER A C 1
ATOM 1552 O O . SER A 1 210 ? -32.834 -59.002 -1.647 1.00 87.60 210 SER A O 1
ATOM 1555 N N . PRO A 1 211 ? -33.079 -57.801 0.226 1.00 79.53 211 PRO A N 1
ATOM 1556 C CA . PRO A 1 211 ? -32.050 -56.835 -0.172 1.00 75.75 211 PRO A CA 1
ATOM 1557 C C . PRO A 1 211 ? -30.665 -57.466 -0.145 1.00 77.71 211 PRO A C 1
ATOM 1558 O O . PRO A 1 211 ? -30.405 -58.438 0.568 1.00 86.15 211 PRO A O 1
ATOM 1562 N N . VAL A 1 212 ? -29.761 -56.884 -0.934 1.00 74.74 212 VAL A N 1
ATOM 1563 C CA . VAL A 1 212 ? -28.360 -57.289 -0.968 1.00 75.79 212 VAL A CA 1
ATOM 1564 C C . VAL A 1 212 ? -27.490 -56.081 -0.647 1.00 80.03 212 VAL A C 1
ATOM 1565 O O . VAL A 1 212 ? -27.779 -54.959 -1.082 1.00 78.01 212 VAL A O 1
ATOM 1569 N N . LYS A 1 213 ? -26.434 -56.311 0.131 1.00 77.33 213 LYS A N 1
ATOM 1570 C CA . LYS A 1 213 ? -25.475 -55.256 0.419 1.00 78.20 213 LYS A CA 1
ATOM 1571 C C . LYS A 1 213 ? -24.612 -55.005 -0.809 1.00 80.81 213 LYS A C 1
ATOM 1572 O O . LYS A 1 213 ? -24.242 -55.936 -1.530 1.00 85.80 213 LYS A O 1
ATOM 1578 N N . VAL A 1 214 ? -24.318 -53.737 -1.069 1.00 84.91 214 VAL A N 1
ATOM 1579 C CA . VAL A 1 214 ? -23.566 -53.369 -2.259 1.00 81.39 214 VAL A CA 1
ATOM 1580 C C . VAL A 1 214 ? -22.346 -52.564 -1.844 1.00 82.17 214 VAL A C 1
ATOM 1581 O O . VAL A 1 214 ? -22.331 -51.901 -0.802 1.00 82.06 214 VAL A O 1
ATOM 1585 N N . GLN A 1 215 ? -21.312 -52.644 -2.672 1.00 84.16 215 GLN A N 1
ATOM 1586 C CA . GLN A 1 215 ? -20.048 -51.966 -2.449 1.00 86.33 215 GLN A CA 1
ATOM 1587 C C . GLN A 1 215 ? -19.633 -51.280 -3.741 1.00 87.57 215 GLN A C 1
ATOM 1588 O O . GLN A 1 215 ? -20.090 -51.640 -4.827 1.00 90.08 215 GLN A O 1
ATOM 1594 N N . VAL A 1 216 ? -18.770 -50.274 -3.614 1.00 89.16 216 VAL A N 1
ATOM 1595 C CA . VAL A 1 216 ? -18.274 -49.532 -4.770 1.00 95.66 216 VAL A CA 1
ATOM 1596 C C . VAL A 1 216 ? -17.229 -50.360 -5.506 1.00 97.36 216 VAL A C 1
ATOM 1597 O O . VAL A 1 216 ? -16.842 -51.443 -5.053 1.00 103.09 216 VAL A O 1
ATOM 1601 N N . SER A 1 217 ? -16.758 -49.850 -6.640 1.00 95.94 217 SER A N 1
ATOM 1602 C CA . SER A 1 217 ? -15.724 -50.545 -7.393 1.00 100.48 217 SER A CA 1
ATOM 1603 C C . SER A 1 217 ? -14.416 -50.567 -6.617 1.00 103.66 217 SER A C 1
ATOM 1604 O O . SER A 1 217 ? -14.007 -49.567 -6.022 1.00 107.06 217 SER A O 1
ATOM 1607 N N . SER A 1 218 ? -13.756 -51.724 -6.628 1.00 113.75 218 SER A N 1
ATOM 1608 C CA . SER A 1 218 ? -12.415 -51.863 -6.076 1.00 113.83 218 SER A CA 1
ATOM 1609 C C . SER A 1 218 ? -11.331 -51.580 -7.110 1.00 126.14 218 SER A C 1
ATOM 1610 O O . SER A 1 218 ? -10.266 -52.212 -7.081 1.00 126.15 218 SER A O 1
ATOM 1613 N N . VAL A 1 219 ? -11.579 -50.646 -8.029 1.00 116.47 219 VAL A N 1
ATOM 1614 C CA . VAL A 1 219 ? -10.618 -50.338 -9.079 1.00 118.77 219 VAL A CA 1
ATOM 1615 C C . VAL A 1 219 ? -9.404 -49.647 -8.476 1.00 130.83 219 VAL A C 1
ATOM 1616 O O . VAL A 1 219 ? -9.534 -48.676 -7.720 1.00 138.46 219 VAL A O 1
ATOM 1620 N N . GLU A 1 220 ? -8.214 -50.137 -8.820 1.00 130.33 220 GLU A N 1
ATOM 1621 C CA . GLU A 1 220 ? -6.971 -49.589 -8.293 1.00 132.71 220 GLU A CA 1
ATOM 1622 C C . GLU A 1 220 ? -6.256 -48.666 -9.266 1.00 143.65 220 GLU A C 1
ATOM 1623 O O . GLU A 1 220 ? -5.612 -47.706 -8.829 1.00 140.38 220 GLU A O 1
ATOM 1629 N N . ASN A 1 221 ? -6.347 -48.931 -10.568 1.00 152.53 221 ASN A N 1
ATOM 1630 C CA . ASN A 1 221 ? -5.646 -48.125 -11.557 1.00 158.40 221 ASN A CA 1
ATOM 1631 C C . ASN A 1 221 ? -6.613 -47.199 -12.283 1.00 151.59 221 ASN A C 1
ATOM 1632 O O . ASN A 1 221 ? -7.708 -47.623 -12.665 1.00 153.01 221 ASN A O 1
ATOM 1637 N N . PRO A 1 222 ? -6.231 -45.935 -12.485 1.00 151.95 222 PRO A N 1
ATOM 1638 C CA . PRO A 1 222 ? -7.146 -44.981 -13.133 1.00 151.22 222 PRO A CA 1
ATOM 1639 C C . PRO A 1 222 ? -7.459 -45.320 -14.575 1.00 171.38 222 PRO A C 1
ATOM 1640 O O . PRO A 1 222 ? -8.407 -44.751 -15.130 1.00 171.47 222 PRO A O 1
ATOM 1644 N N . GLU A 1 223 ? -6.698 -46.219 -15.199 1.00 188.23 223 GLU A N 1
ATOM 1645 C CA . GLU A 1 223 ? -6.939 -46.546 -16.600 1.00 198.34 223 GLU A CA 1
ATOM 1646 C C . GLU A 1 223 ? -8.235 -47.329 -16.769 1.00 199.61 223 GLU A C 1
ATOM 1647 O O . GLU A 1 223 ? -8.987 -47.095 -17.723 1.00 194.08 223 GLU A O 1
ATOM 1653 N N . GLU A 1 224 ? -8.516 -48.258 -15.857 1.00 191.23 224 GLU A N 1
ATOM 1654 C CA . GLU A 1 224 ? -9.745 -49.039 -15.896 1.00 190.94 224 GLU A CA 1
ATOM 1655 C C . GLU A 1 224 ? -10.886 -48.387 -15.126 1.00 178.32 224 GLU A C 1
ATOM 1656 O O . GLU A 1 224 ? -11.957 -48.993 -15.004 1.00 167.45 224 GLU A O 1
ATOM 1662 N N . ALA A 1 225 ? -10.685 -47.182 -14.602 1.00 162.36 225 ALA A N 1
ATOM 1663 C CA . ALA A 1 225 ? -11.779 -46.440 -13.996 1.00 130.11 225 ALA A CA 1
ATOM 1664 C C . ALA A 1 225 ? -12.765 -45.996 -15.067 1.00 120.28 225 ALA A C 1
ATOM 1665 O O . ALA A 1 225 ? -12.400 -45.754 -16.219 1.00 163.49 225 ALA A O 1
ATOM 1667 N N . SER A 1 226 ? -14.028 -45.897 -14.680 1.00 115.41 226 SER A N 1
ATOM 1668 C CA . SER A 1 226 ? -15.096 -45.531 -15.596 1.00 114.51 226 SER A CA 1
ATOM 1669 C C . SER A 1 226 ? -15.787 -44.272 -15.094 1.00 112.90 226 SER A C 1
ATOM 1670 O O . SER A 1 226 ? -15.985 -44.102 -13.888 1.00 124.77 226 SER A O 1
ATOM 1673 N N . PHE A 1 227 ? -16.154 -43.397 -16.022 1.00 113.08 227 PHE A N 1
ATOM 1674 C CA . PHE A 1 227 ? -16.795 -42.131 -15.705 1.00 111.40 227 PHE A CA 1
ATOM 1675 C C . PHE A 1 227 ? -18.282 -42.197 -16.027 1.00 122.02 227 PHE A C 1
ATOM 1676 O O . PHE A 1 227 ? -18.691 -42.857 -16.988 1.00 124.13 227 PHE A O 1
ATOM 1684 N N . PHE A 1 228 ? -19.089 -41.512 -15.219 1.00 120.60 228 PHE A N 1
ATOM 1685 C CA . PHE A 1 228 ? -20.513 -41.364 -15.492 1.00 123.42 228 PHE A CA 1
ATOM 1686 C C . PHE A 1 228 ? -20.757 -40.050 -16.227 1.00 126.52 228 PHE A C 1
ATOM 1687 O O . PHE A 1 228 ? -20.275 -38.994 -15.801 1.00 108.01 228 PHE A O 1
ATOM 1695 N N . GLU A 1 229 ? -21.509 -40.120 -17.326 1.00 124.33 229 GLU A N 1
ATOM 1696 C CA . GLU A 1 229 ? -21.823 -38.958 -18.146 1.00 128.39 229 GLU A CA 1
ATOM 1697 C C . GLU A 1 229 ? -23.333 -38.857 -18.332 1.00 132.85 229 GLU A C 1
ATOM 1698 O O . GLU A 1 229 ? -24.093 -39.753 -17.955 1.00 126.83 229 GLU A O 1
ATOM 1704 N N . SER A 1 230 ? -23.766 -37.745 -18.923 1.00 151.38 230 SER A N 1
ATOM 1705 C CA . SER A 1 230 ? -25.181 -37.485 -19.153 1.00 164.49 230 SER A CA 1
ATOM 1706 C C . SER A 1 230 ? -25.617 -38.045 -20.501 1.00 162.44 230 SER A C 1
ATOM 1707 O O . SER A 1 230 ? -24.860 -38.014 -21.475 1.00 161.32 230 SER A O 1
ATOM 1710 N N . PHE A 1 231 ? -26.853 -38.553 -20.547 1.00 166.03 231 PHE A N 1
ATOM 1711 C CA . PHE A 1 231 ? -27.386 -39.122 -21.782 1.00 182.82 231 PHE A CA 1
ATOM 1712 C C . PHE A 1 231 ? -27.490 -38.079 -22.888 1.00 195.31 231 PHE A C 1
ATOM 1713 O O . PHE A 1 231 ? -27.286 -38.402 -24.064 1.00 198.70 231 PHE A O 1
ATOM 1721 N N . GLU A 1 232 ? -27.800 -36.831 -22.542 1.00 190.77 232 GLU A N 1
ATOM 1722 C CA . GLU A 1 232 ? -27.831 -35.743 -23.514 1.00 189.37 232 GLU A CA 1
ATOM 1723 C C . GLU A 1 232 ? -26.792 -34.665 -23.261 1.00 192.68 232 GLU A C 1
ATOM 1724 O O . GLU A 1 232 ? -26.311 -34.060 -24.222 1.00 192.61 232 GLU A O 1
ATOM 1730 N N . GLY A 1 233 ? -26.439 -34.408 -22.001 1.00 197.68 233 GLY A N 1
ATOM 1731 C CA . GLY A 1 233 ? -25.505 -33.356 -21.649 1.00 205.69 233 GLY A CA 1
ATOM 1732 C C . GLY A 1 233 ? -24.191 -33.427 -22.394 1.00 223.64 233 GLY A C 1
ATOM 1733 O O . GLY A 1 233 ? -23.451 -34.408 -22.276 1.00 216.60 233 GLY A O 1
ATOM 1734 N N . ALA A 1 234 ? -23.892 -32.391 -23.175 1.00 233.57 234 ALA A N 1
ATOM 1735 C CA . ALA A 1 234 ? -22.674 -32.375 -23.975 1.00 235.36 234 ALA A CA 1
ATOM 1736 C C . ALA A 1 234 ? -21.570 -31.609 -23.260 1.00 263.43 234 ALA A C 1
ATOM 1737 O O . ALA A 1 234 ? -20.535 -32.183 -22.906 1.00 273.94 234 ALA A O 1
ATOM 1739 N N . HIS A 1 235 ? -21.785 -30.313 -23.041 1.00 274.77 235 HIS A N 1
ATOM 1740 C CA . HIS A 1 235 ? -20.756 -29.468 -22.450 1.00 303.11 235 HIS A CA 1
ATOM 1741 C C . HIS A 1 235 ? -20.664 -29.676 -20.944 1.00 310.78 235 HIS A C 1
ATOM 1742 O O . HIS A 1 235 ? -20.080 -30.665 -20.488 1.00 317.64 235 HIS A O 1
ATOM 1749 N N . SER A 1 236 ? -21.233 -28.750 -20.170 1.00 300.82 236 SER A N 1
ATOM 1750 C CA . SER A 1 236 ? -21.228 -28.820 -18.706 1.00 284.59 236 SER A CA 1
ATOM 1751 C C . SER A 1 236 ? -19.802 -28.907 -18.158 1.00 288.52 236 SER A C 1
ATOM 1752 O O . SER A 1 236 ? -19.487 -29.747 -17.313 1.00 272.14 236 SER A O 1
ATOM 1755 N N . LEU A 1 237 ? -18.937 -28.017 -18.653 1.00 293.04 237 LEU A N 1
ATOM 1756 C CA . LEU A 1 237 ? -17.537 -27.928 -18.229 1.00 287.96 237 LEU A CA 1
ATOM 1757 C C . LEU A 1 237 ? -16.792 -29.245 -18.442 1.00 302.79 237 LEU A C 1
ATOM 1758 O O . LEU A 1 237 ? -15.924 -29.619 -17.649 1.00 263.68 237 LEU A O 1
ATOM 1763 N N . HIS A 1 238 ? -17.142 -29.950 -19.523 1.00 444.76 238 HIS A N 1
ATOM 1764 C CA . HIS A 1 238 ? -16.449 -31.174 -19.923 1.00 438.78 238 HIS A CA 1
ATOM 1765 C C . HIS A 1 238 ? -14.942 -30.989 -20.030 1.00 432.89 238 HIS A C 1
ATOM 1766 O O . HIS A 1 238 ? -14.186 -31.948 -19.830 1.00 428.22 238 HIS A O 1
ATOM 1773 N N . ASP A 1 239 ? -14.492 -29.778 -20.374 1.00 301.22 239 ASP A N 1
ATOM 1774 C CA . ASP A 1 239 ? -13.062 -29.508 -20.489 1.00 261.77 239 ASP A CA 1
ATOM 1775 C C . ASP A 1 239 ? -12.319 -29.919 -19.227 1.00 219.79 239 ASP A C 1
ATOM 1776 O O . ASP A 1 239 ? -11.214 -30.470 -19.297 1.00 192.30 239 ASP A O 1
ATOM 1781 N N . LEU A 1 240 ? -12.916 -29.665 -18.060 1.00 218.16 240 LEU A N 1
ATOM 1782 C CA . LEU A 1 240 ? -12.341 -30.150 -16.811 1.00 188.32 240 LEU A CA 1
ATOM 1783 C C . LEU A 1 240 ? -12.342 -31.673 -16.770 1.00 174.67 240 LEU A C 1
ATOM 1784 O O . LEU A 1 240 ? -11.295 -32.303 -16.591 1.00 168.29 240 LEU A O 1
ATOM 1789 N N . SER A 1 241 ? -13.518 -32.284 -16.948 1.00 179.42 241 SER A N 1
ATOM 1790 C CA . SER A 1 241 ? -13.614 -33.740 -16.883 1.00 173.26 241 SER A CA 1
ATOM 1791 C C . SER A 1 241 ? -12.684 -34.401 -17.891 1.00 175.25 241 SER A C 1
ATOM 1792 O O . SER A 1 241 ? -12.099 -35.454 -17.609 1.00 153.99 241 SER A O 1
ATOM 1795 N N . SER A 1 242 ? -12.530 -33.791 -19.068 1.00 191.47 242 SER A N 1
ATOM 1796 C CA . SER A 1 242 ? -11.633 -34.330 -20.084 1.00 181.20 242 SER A CA 1
ATOM 1797 C C . SER A 1 242 ? -10.187 -34.303 -19.604 1.00 173.62 242 SER A C 1
ATOM 1798 O O . SER A 1 242 ? -9.545 -35.349 -19.465 1.00 169.14 242 SER A O 1
ATOM 1801 N N . SER A 1 243 ? -9.663 -33.103 -19.332 1.00 163.61 243 SER A N 1
ATOM 1802 C CA . SER A 1 243 ? -8.269 -32.971 -18.916 1.00 156.06 243 SER A CA 1
ATOM 1803 C C . SER A 1 243 ? -7.981 -33.750 -17.640 1.00 162.48 243 SER A C 1
ATOM 1804 O O . SER A 1 243 ? -6.870 -34.264 -17.465 1.00 152.83 243 SER A O 1
ATOM 1807 N N . ILE A 1 244 ? -8.962 -33.848 -16.739 1.00 160.08 244 ILE A N 1
ATOM 1808 C CA . ILE A 1 244 ? -8.803 -34.693 -15.557 1.00 152.34 244 ILE A CA 1
ATOM 1809 C C . ILE A 1 244 ? -8.643 -36.148 -15.974 1.00 146.25 244 ILE A C 1
ATOM 1810 O O . ILE A 1 244 ? -7.705 -36.835 -15.553 1.00 149.80 244 ILE A O 1
ATOM 1815 N N . ALA A 1 245 ? -9.555 -36.637 -16.817 1.00 143.15 245 ALA A N 1
ATOM 1816 C CA . ALA A 1 245 ? -9.426 -37.995 -17.330 1.00 145.15 245 ALA A CA 1
ATOM 1817 C C . ALA A 1 245 ? -8.159 -38.162 -18.158 1.00 170.53 245 ALA A C 1
ATOM 1818 O O . ALA A 1 245 ? -7.569 -39.248 -18.172 1.00 169.92 245 ALA A O 1
ATOM 1820 N N . ASN A 1 246 ? -7.722 -37.104 -18.847 1.00 193.00 246 ASN A N 1
ATOM 1821 C CA . ASN A 1 246 ? -6.491 -37.186 -19.629 1.00 204.73 246 ASN A CA 1
ATOM 1822 C C . ASN A 1 246 ? -5.283 -37.397 -18.727 1.00 192.75 246 ASN A C 1
ATOM 1823 O O . ASN A 1 246 ? -4.454 -38.281 -18.973 1.00 195.91 246 ASN A O 1
ATOM 1828 N N . LYS A 1 247 ? -5.161 -36.581 -17.677 1.00 154.67 247 LYS A N 1
ATOM 1829 C CA . LYS A 1 247 ? -4.085 -36.782 -16.714 1.00 155.90 247 LYS A CA 1
ATOM 1830 C C . LYS A 1 247 ? -4.204 -38.133 -16.028 1.00 158.98 247 LYS A C 1
ATOM 1831 O O . LYS A 1 247 ? -3.189 -38.746 -15.679 1.00 158.43 247 LYS A O 1
ATOM 1837 N N . LEU A 1 248 ? -5.432 -38.615 -15.830 1.00 155.96 248 LEU A N 1
ATOM 1838 C CA . LEU A 1 248 ? -5.629 -39.966 -15.320 1.00 151.77 248 LEU A CA 1
ATOM 1839 C C . LEU A 1 248 ? -5.375 -41.016 -16.391 1.00 155.25 248 LEU A C 1
ATOM 1840 O O . LEU A 1 248 ? -5.022 -42.153 -16.064 1.00 165.49 248 LEU A O 1
ATOM 1845 N N . GLY A 1 249 ? -5.551 -40.661 -17.659 1.00 156.57 249 GLY A N 1
ATOM 1846 C CA . GLY A 1 249 ? -5.368 -41.618 -18.736 1.00 168.37 249 GLY A CA 1
ATOM 1847 C C . GLY A 1 249 ? -6.470 -42.652 -18.830 1.00 166.81 249 GLY A C 1
ATOM 1848 O O . GLY A 1 249 ? -6.196 -43.818 -19.142 1.00 173.92 249 GLY A O 1
ATOM 1849 N N . VAL A 1 250 ? -7.714 -42.250 -18.574 1.00 167.11 250 VAL A N 1
ATOM 1850 C CA . VAL A 1 250 ? -8.829 -43.189 -18.575 1.00 171.99 250 VAL A CA 1
ATOM 1851 C C . VAL A 1 250 ? -9.096 -43.667 -19.995 1.00 154.39 250 VAL A C 1
ATOM 1852 O O . VAL A 1 250 ? -9.259 -42.861 -20.920 1.00 155.76 250 VAL A O 1
ATOM 1856 N N . LYS A 1 251 ? -9.143 -44.985 -20.174 1.00 155.87 251 LYS A N 1
ATOM 1857 C CA . LYS A 1 251 ? -9.403 -45.581 -21.475 1.00 160.72 251 LYS A CA 1
ATOM 1858 C C . LYS A 1 251 ? -10.658 -46.440 -21.497 1.00 157.58 251 LYS A C 1
ATOM 1859 O O . LYS A 1 251 ? -11.029 -46.941 -22.566 1.00 159.23 251 LYS A O 1
ATOM 1865 N N . ALA A 1 252 ? -11.318 -46.627 -20.360 1.00 151.74 252 ALA A N 1
ATOM 1866 C CA . ALA A 1 252 ? -12.555 -47.385 -20.328 1.00 148.95 252 ALA A CA 1
ATOM 1867 C C . ALA A 1 252 ? -13.712 -46.532 -20.845 1.00 146.84 252 ALA A C 1
ATOM 1868 O O . ALA A 1 252 ? -13.705 -45.307 -20.693 1.00 147.17 252 ALA A O 1
ATOM 1870 N N . PRO A 1 253 ? -14.71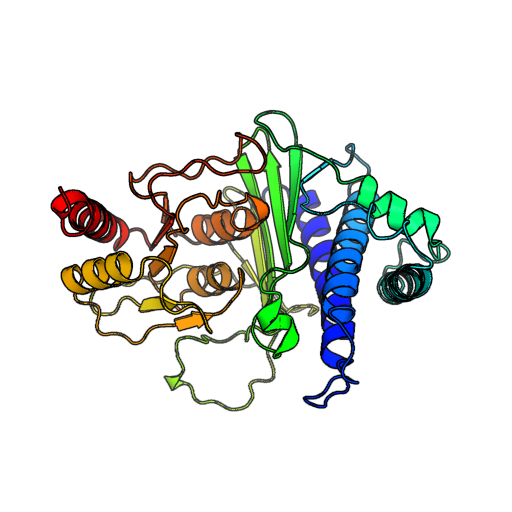3 -47.153 -21.470 1.00 146.63 253 PRO A N 1
ATOM 1871 C CA . PRO A 1 253 ? -15.832 -46.379 -21.999 1.00 150.84 253 PRO A CA 1
ATOM 1872 C C . PRO A 1 253 ? -16.663 -45.792 -20.871 1.00 140.16 253 PRO A C 1
ATOM 1873 O O . PRO A 1 253 ? -16.709 -46.351 -19.761 1.00 137.19 253 PRO A O 1
ATOM 1877 N N . PRO A 1 254 ? -17.330 -44.667 -21.103 1.00 139.40 254 PRO A N 1
ATOM 1878 C CA . PRO A 1 254 ? -18.116 -44.031 -20.044 1.00 139.06 254 PRO A CA 1
ATOM 1879 C C . PRO A 1 254 ? -19.472 -44.705 -19.866 1.00 142.69 254 PRO A C 1
ATOM 1880 O O . PRO A 1 254 ? -19.933 -45.486 -20.700 1.00 133.99 254 PRO A O 1
ATOM 1884 N N . VAL A 1 255 ? -20.108 -44.380 -18.743 1.00 128.81 255 VAL A N 1
ATOM 1885 C CA . VAL A 1 255 ? -21.454 -44.837 -18.417 1.00 126.10 255 VAL A CA 1
ATOM 1886 C C . VAL A 1 255 ? -22.387 -43.638 -18.511 1.00 125.78 255 VAL A C 1
ATOM 1887 O O . VAL A 1 255 ? -22.102 -42.577 -17.943 1.00 125.38 255 VAL A O 1
ATOM 1891 N N . ARG A 1 256 ? -23.500 -43.803 -19.220 1.00 126.55 256 ARG A N 1
ATOM 1892 C CA . ARG A 1 256 ? -24.374 -42.683 -19.567 1.00 138.64 256 ARG A CA 1
ATOM 1893 C C . ARG A 1 256 ? -25.737 -42.865 -18.903 1.00 133.85 256 ARG A C 1
ATOM 1894 O O . ARG A 1 256 ? -26.591 -43.600 -19.408 1.00 147.20 256 ARG A O 1
ATOM 1902 N N . ILE A 1 257 ? -25.932 -42.184 -17.774 1.00 122.63 257 ILE A N 1
ATOM 1903 C CA . ILE A 1 257 ? -27.198 -42.154 -17.050 1.00 131.68 257 ILE A CA 1
ATOM 1904 C C . ILE A 1 257 ? -27.635 -40.701 -16.932 1.00 145.37 257 ILE A C 1
ATOM 1905 O O . ILE A 1 257 ? -26.803 -39.807 -16.745 1.00 151.43 257 ILE A O 1
ATOM 1910 N N . ASP A 1 258 ? -28.942 -40.468 -17.027 1.00 148.58 258 ASP A N 1
ATOM 1911 C CA . ASP A 1 258 ? -29.457 -39.106 -17.028 1.00 162.62 258 ASP A CA 1
ATOM 1912 C C . ASP A 1 258 ? -30.417 -38.847 -15.872 1.00 164.06 258 ASP A C 1
ATOM 1913 O O . ASP A 1 258 ? -31.492 -38.274 -16.074 1.00 180.89 258 ASP A O 1
ATOM 1918 N N . SER A 1 259 ? -30.042 -39.251 -14.660 1.00 132.63 259 SER A N 1
ATOM 1919 C CA . SER A 1 259 ? -30.809 -38.916 -13.464 1.00 119.71 259 SER A CA 1
ATOM 1920 C C . SER A 1 259 ? -29.942 -39.173 -12.240 1.00 117.41 259 SER A C 1
ATOM 1921 O O . SER A 1 259 ? -28.784 -39.585 -12.348 1.00 116.81 259 SER A O 1
ATOM 1924 N N . GLN A 1 260 ? -30.528 -38.947 -11.064 1.00 109.70 260 GLN A N 1
ATOM 1925 C CA . GLN A 1 260 ? -29.839 -39.218 -9.809 1.00 101.59 260 GLN A CA 1
ATOM 1926 C C . GLN A 1 260 ? -29.544 -40.700 -9.612 1.00 93.64 260 GLN A C 1
ATOM 1927 O O . GLN A 1 260 ? -28.795 -41.050 -8.694 1.00 81.59 260 GLN A O 1
ATOM 1933 N N . ALA A 1 261 ? -30.096 -41.573 -10.457 1.00 108.00 261 ALA A N 1
ATOM 1934 C CA . ALA A 1 261 ? -29.742 -42.986 -10.430 1.00 89.66 261 ALA A CA 1
ATOM 1935 C C . ALA A 1 261 ? -28.271 -43.231 -10.746 1.00 94.54 261 ALA A C 1
ATOM 1936 O O . ALA A 1 261 ? -27.807 -44.366 -10.596 1.00 87.78 261 ALA A O 1
ATOM 1938 N N . LYS A 1 262 ? -27.534 -42.205 -11.187 1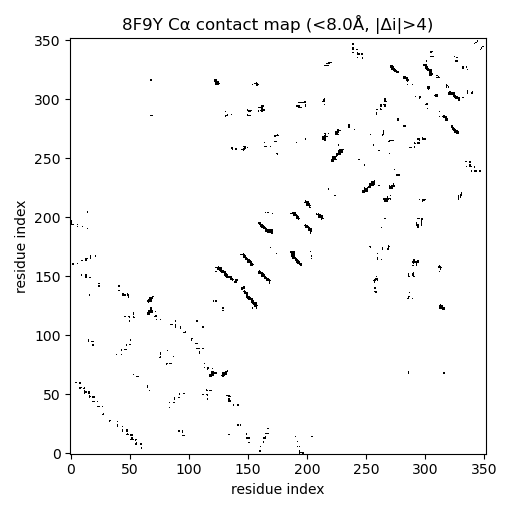.00 96.27 262 LYS A N 1
ATOM 1939 C CA . LYS A 1 262 ? -26.086 -42.331 -11.317 1.00 93.33 262 LYS A CA 1
ATOM 1940 C C . LYS A 1 262 ? -25.453 -42.783 -10.006 1.00 96.76 262 LYS A C 1
ATOM 1941 O O . LYS A 1 262 ? -24.559 -43.640 -10.002 1.00 89.34 262 LYS A O 1
ATOM 1947 N N . TYR A 1 263 ? -25.913 -42.226 -8.879 1.00 87.51 263 TYR A N 1
ATOM 1948 C CA . TYR A 1 263 ? -25.349 -42.585 -7.580 1.00 81.67 263 TYR A CA 1
ATOM 1949 C C . TYR A 1 263 ? -25.573 -44.059 -7.269 1.00 77.49 263 TYR A C 1
ATOM 1950 O O . TYR A 1 263 ? -24.637 -44.777 -6.897 1.00 82.92 263 TYR A O 1
ATOM 1959 N N . GLY A 1 264 ? -26.813 -44.527 -7.415 1.00 77.10 264 GLY A N 1
ATOM 1960 C CA . GLY A 1 264 ? -27.097 -45.933 -7.178 1.00 74.81 264 GLY A CA 1
ATOM 1961 C C . GLY A 1 264 ? -26.223 -46.857 -8.005 1.00 83.59 264 GLY A C 1
ATOM 1962 O O . GLY A 1 264 ? -25.735 -47.874 -7.507 1.00 89.55 264 GLY A O 1
ATOM 1963 N N . ALA A 1 265 ? -25.999 -46.509 -9.275 1.00 88.09 265 ALA A N 1
ATOM 1964 C CA . ALA A 1 265 ? -25.163 -47.355 -10.118 1.00 73.44 265 ALA A CA 1
ATOM 1965 C C . ALA A 1 265 ? -23.709 -47.328 -9.662 1.00 87.91 265 ALA A C 1
ATOM 1966 O O . ALA A 1 265 ? -23.015 -48.349 -9.722 1.00 90.31 265 ALA A O 1
ATOM 1968 N N . LEU A 1 266 ? -23.226 -46.178 -9.194 1.00 71.19 266 LEU A N 1
ATOM 1969 C CA . LEU A 1 266 ? -21.846 -46.127 -8.728 1.00 87.24 266 LEU A CA 1
ATOM 1970 C C . LEU A 1 266 ? -21.675 -46.868 -7.406 1.00 94.55 266 LEU A C 1
ATOM 1971 O O . LEU A 1 266 ? -20.625 -47.479 -7.172 1.00 97.04 266 LEU A O 1
ATOM 1976 N N . SER A 1 267 ? -22.694 -46.838 -6.542 1.00 83.55 267 SER A N 1
ATOM 1977 C CA . SER A 1 267 ? -22.579 -47.469 -5.230 1.00 79.96 267 SER A CA 1
ATOM 1978 C C . SER A 1 267 ? -22.564 -48.989 -5.327 1.00 94.41 267 SER A C 1
ATOM 1979 O O . SER A 1 267 ? -22.024 -49.654 -4.435 1.00 91.30 267 SER A O 1
ATOM 1982 N N . ARG A 1 268 ? -23.157 -49.557 -6.382 1.00 89.45 268 ARG A N 1
ATOM 1983 C CA . ARG A 1 268 ? -23.112 -50.996 -6.615 1.00 81.69 268 ARG A CA 1
ATOM 1984 C C . ARG A 1 268 ? -21.878 -51.433 -7.396 1.00 88.40 268 ARG A C 1
ATOM 1985 O O . ARG A 1 268 ? -21.651 -52.640 -7.537 1.00 100.67 268 ARG A O 1
ATOM 1993 N N . GLY A 1 269 ? -21.090 -50.497 -7.912 1.00 82.61 269 GLY A N 1
ATOM 1994 C CA . GLY A 1 269 ? -19.824 -50.820 -8.535 1.00 96.99 269 GLY A CA 1
ATOM 1995 C C . GLY A 1 269 ? -19.806 -50.878 -10.049 1.00 108.06 269 GLY A C 1
ATOM 1996 O O . GLY A 1 269 ? -18.901 -51.508 -10.609 1.00 115.59 269 GLY A O 1
ATOM 1997 N N . ASP A 1 270 ? -20.765 -50.245 -10.727 1.00 94.96 270 ASP A N 1
ATOM 1998 C CA . ASP A 1 270 ? -20.779 -50.250 -12.187 1.00 107.25 270 ASP A CA 1
ATOM 1999 C C . ASP A 1 270 ? -19.726 -49.305 -12.754 1.00 116.58 270 ASP A C 1
ATOM 2000 O O . ASP A 1 270 ? -18.948 -49.687 -13.637 1.00 115.95 270 ASP A O 1
ATOM 2005 N N . GLY A 1 271 ? -19.690 -48.066 -12.264 1.00 102.32 271 GLY A N 1
ATOM 2006 C CA . GLY A 1 271 ? -18.657 -47.120 -12.613 1.00 112.17 271 GLY A CA 1
ATOM 2007 C C . GLY A 1 271 ? -17.809 -46.781 -11.397 1.00 100.55 271 GLY A C 1
ATOM 2008 O O . GLY A 1 271 ? -18.159 -47.078 -10.258 1.00 122.89 271 GLY A O 1
ATOM 2009 N N . ALA A 1 272 ? -16.670 -46.145 -11.663 1.00 107.64 272 ALA A N 1
ATOM 2010 C CA . ALA A 1 272 ? -15.710 -45.839 -10.612 1.00 103.95 272 ALA A CA 1
ATOM 2011 C C . ALA A 1 272 ? -15.645 -44.368 -10.238 1.00 103.88 272 ALA A C 1
ATOM 2012 O O . ALA A 1 272 ? -15.296 -44.053 -9.099 1.00 105.06 272 ALA A O 1
ATOM 2014 N N . ILE A 1 273 ? -15.969 -43.461 -11.157 1.00 108.32 273 ILE A N 1
ATOM 2015 C CA . ILE A 1 273 ? -15.777 -42.032 -10.943 1.00 108.42 273 ILE A CA 1
ATOM 2016 C C . ILE A 1 273 ? -16.985 -41.275 -11.478 1.00 110.04 273 ILE A C 1
ATOM 2017 O O . ILE A 1 273 ? -17.519 -41.605 -12.542 1.00 110.44 273 ILE A O 1
ATOM 2022 N N . TYR A 1 274 ? -17.418 -40.261 -10.730 1.00 108.27 274 TYR A N 1
ATOM 2023 C CA . TYR A 1 274 ? -18.444 -39.330 -11.180 1.00 94.38 274 TYR A CA 1
ATOM 2024 C C . TYR A 1 274 ? -18.003 -37.914 -10.843 1.00 96.75 274 TYR A C 1
ATOM 2025 O O . TYR A 1 274 ? -17.587 -37.641 -9.713 1.00 111.53 274 TYR A O 1
ATOM 2034 N N . LEU A 1 275 ? -18.090 -37.023 -11.827 1.00 103.66 275 LEU A N 1
ATOM 2035 C CA . LEU A 1 275 ? -17.665 -35.637 -11.689 1.00 97.98 275 LEU A CA 1
ATOM 2036 C C . LEU A 1 275 ? -18.762 -34.747 -12.246 1.00 109.82 275 LEU A C 1
ATOM 2037 O O . LEU A 1 275 ? -19.078 -34.824 -13.438 1.00 119.49 275 LEU A O 1
ATOM 2042 N N . ARG A 1 276 ? -19.345 -33.916 -11.390 1.00 108.62 276 ARG A N 1
ATOM 2043 C CA . ARG A 1 276 ? -20.326 -32.923 -11.801 1.00 108.98 276 ARG A CA 1
ATOM 2044 C C . ARG A 1 276 ? -19.760 -31.536 -11.551 1.00 114.25 276 ARG A C 1
ATOM 2045 O O . ARG A 1 276 ? -19.269 -31.252 -10.457 1.00 123.73 276 ARG A O 1
ATOM 2053 N N . PHE A 1 277 ? -19.822 -30.681 -12.567 1.00 119.63 277 PHE A N 1
ATOM 2054 C CA . PHE A 1 277 ? -19.379 -29.292 -12.459 1.00 129.50 277 PHE A CA 1
ATOM 2055 C C . PHE A 1 277 ? -20.495 -28.395 -12.973 1.00 138.84 277 PHE A C 1
ATOM 2056 O O . PHE A 1 277 ? -20.710 -28.308 -14.194 1.00 162.45 277 PHE A O 1
ATOM 2064 N N . PRO A 1 278 ? -21.222 -27.721 -12.088 1.00 130.79 278 PRO A N 1
ATOM 2065 C CA . PRO A 1 278 ? -22.345 -26.894 -12.538 1.00 141.81 278 PRO A CA 1
ATOM 2066 C C . PRO A 1 278 ? -21.874 -25.666 -13.303 1.00 160.15 278 PRO A C 1
ATOM 2067 O O . PRO A 1 278 ? -20.739 -25.203 -13.167 1.00 155.07 278 PRO A O 1
ATOM 2071 N N . HIS A 1 279 ? -22.778 -25.143 -14.130 1.00 168.90 279 HIS A N 1
ATOM 2072 C CA . HIS A 1 279 ? -22.501 -23.938 -14.893 1.00 167.95 279 HIS A CA 1
ATOM 2073 C C . HIS A 1 279 ? -22.439 -22.723 -13.968 1.00 165.39 279 HIS A C 1
ATOM 2074 O O . HIS A 1 279 ? -22.828 -22.772 -12.797 1.00 163.33 279 HIS A O 1
ATOM 2081 N N . LYS A 1 280 ? -21.940 -21.619 -14.516 1.00 161.74 280 LYS A N 1
ATOM 2082 C CA . LYS A 1 280 ? -21.839 -20.385 -13.752 1.00 164.13 280 LYS A CA 1
ATOM 2083 C C . LYS A 1 280 ? -23.229 -19.873 -13.392 1.00 174.35 280 LYS A C 1
ATOM 2084 O O . LYS A 1 280 ? -24.146 -19.881 -14.217 1.00 173.91 280 LYS A O 1
ATOM 2090 N N . GLY A 1 281 ? -23.381 -19.432 -12.144 1.00 179.20 281 GLY A N 1
ATOM 2091 C CA . GLY A 1 281 ? -24.625 -18.880 -11.662 1.00 179.51 281 GLY A CA 1
ATOM 2092 C C . GLY A 1 281 ? -25.619 -19.896 -11.145 1.00 173.18 281 GLY A C 1
ATOM 2093 O O . GLY A 1 281 ? -26.518 -19.529 -10.379 1.00 180.71 281 GLY A O 1
ATOM 2094 N N . TYR A 1 282 ? -25.490 -21.158 -11.543 1.00 163.02 282 TYR A N 1
ATOM 2095 C CA . TYR A 1 282 ? -26.393 -22.199 -11.074 1.00 158.43 282 TYR A CA 1
ATOM 2096 C C . TYR A 1 282 ? -25.915 -22.709 -9.722 1.00 150.25 282 TYR A C 1
ATOM 2097 O O . TYR A 1 282 ? -24.765 -23.140 -9.582 1.00 147.92 282 TYR A O 1
ATOM 2106 N N . ARG A 1 283 ? -26.795 -22.655 -8.731 1.00 141.27 283 ARG A N 1
ATOM 2107 C CA . ARG A 1 283 ? -26.505 -23.137 -7.390 1.00 131.31 283 ARG A CA 1
ATOM 2108 C C . ARG A 1 283 ? -27.128 -24.519 -7.228 1.00 128.76 283 ARG A C 1
ATOM 2109 O O . ARG A 1 283 ? -28.334 -24.690 -7.442 1.00 127.80 283 ARG A O 1
ATOM 2117 N N . GLU A 1 284 ? -26.303 -25.504 -6.876 1.00 120.10 284 GLU A N 1
ATOM 2118 C CA . GLU A 1 284 ? -26.771 -26.880 -6.762 1.00 110.73 284 GLU A CA 1
ATOM 2119 C C . GLU A 1 284 ? -27.716 -27.034 -5.576 1.00 97.63 284 GLU A C 1
ATOM 2120 O O . GLU A 1 284 ? -27.427 -26.560 -4.474 1.00 110.33 284 GLU A O 1
ATOM 2126 N N . LYS A 1 285 ? -28.840 -27.708 -5.802 1.00 96.79 285 LYS A N 1
ATOM 2127 C CA . LYS A 1 285 ? -29.839 -27.925 -4.766 1.00 92.89 285 LYS A CA 1
ATOM 2128 C C . LYS A 1 285 ? -29.523 -29.188 -3.970 1.00 90.77 285 LYS A C 1
ATOM 2129 O O . LYS A 1 285 ? -28.887 -30.121 -4.470 1.00 82.06 285 LYS A O 1
ATOM 2135 N N . ILE A 1 286 ? -29.988 -29.213 -2.717 1.00 91.00 286 ILE A N 1
ATOM 2136 C CA . ILE A 1 286 ? -29.658 -30.336 -1.843 1.00 80.24 286 ILE A CA 1
ATOM 2137 C C . ILE A 1 286 ? -30.437 -31.590 -2.231 1.00 79.03 286 ILE A C 1
ATOM 2138 O O . ILE A 1 286 ? -29.935 -32.708 -2.066 1.00 85.47 286 ILE A O 1
ATOM 2143 N N . TRP A 1 287 ? -31.659 -31.442 -2.756 1.00 84.08 287 TRP A N 1
ATOM 2144 C CA . TRP A 1 287 ? -32.433 -32.614 -3.157 1.00 78.87 287 TRP A CA 1
ATOM 2145 C C . TRP A 1 287 ? -31.871 -33.302 -4.394 1.00 84.24 287 TRP A C 1
ATOM 2146 O O . TRP A 1 287 ? -32.365 -34.374 -4.758 1.00 94.86 287 TRP A O 1
ATOM 2157 N N . ASP A 1 288 ? -30.862 -32.727 -5.044 1.00 78.53 288 ASP A N 1
ATOM 2158 C CA . ASP A 1 288 ? -30.221 -33.385 -6.173 1.00 91.85 288 ASP A CA 1
ATOM 2159 C C . ASP A 1 288 ? -29.074 -34.301 -5.763 1.00 74.04 288 ASP A C 1
ATOM 2160 O O . ASP A 1 288 ? -28.537 -35.005 -6.622 1.00 89.35 288 ASP A O 1
ATOM 2165 N N . HIS A 1 289 ? -28.679 -34.315 -4.488 1.00 81.61 289 HIS A N 1
ATOM 2166 C CA . HIS A 1 289 ? -27.459 -35.027 -4.117 1.00 86.30 289 HIS A CA 1
ATOM 2167 C C . HIS A 1 289 ? -27.493 -35.669 -2.735 1.00 84.11 289 HIS A C 1
ATOM 2168 O O . HIS A 1 289 ? -26.627 -36.494 -2.424 1.00 74.19 289 HIS A O 1
ATOM 2175 N N . VAL A 1 290 ? -28.459 -35.301 -1.891 1.00 78.11 290 VAL A N 1
ATOM 2176 C CA . VAL A 1 290 ? -28.394 -35.723 -0.493 1.00 77.11 290 VAL A CA 1
ATOM 2177 C C . VAL A 1 290 ? -28.593 -37.230 -0.374 1.00 78.08 290 VAL A C 1
ATOM 2178 O O . VAL A 1 290 ? -27.852 -37.913 0.343 1.00 76.82 290 VAL A O 1
ATOM 2182 N N . ALA A 1 291 ? -29.586 -37.776 -1.078 1.00 83.49 291 ALA A N 1
ATOM 2183 C CA . ALA A 1 291 ? -29.856 -39.202 -0.956 1.00 72.59 291 ALA A CA 1
ATOM 2184 C C . ALA A 1 291 ? -28.757 -40.025 -1.611 1.00 64.26 291 ALA A C 1
ATOM 2185 O O . ALA A 1 291 ? -28.358 -41.068 -1.084 1.00 71.31 291 ALA A O 1
ATOM 2187 N N . GLY A 1 292 ? -28.244 -39.568 -2.752 1.00 74.83 292 GLY A N 1
ATOM 2188 C CA . GLY A 1 292 ? -27.201 -40.317 -3.430 1.00 74.70 292 GLY A CA 1
ATOM 2189 C C . GLY A 1 292 ? -25.871 -40.257 -2.713 1.00 71.07 292 GLY A C 1
ATOM 2190 O O . GLY A 1 292 ? -25.064 -41.188 -2.815 1.00 70.78 292 GLY A O 1
ATOM 2191 N N . ALA A 1 293 ? -25.630 -39.176 -1.968 1.00 68.05 293 ALA A N 1
ATOM 2192 C CA . ALA A 1 293 ? -24.365 -39.023 -1.258 1.00 75.79 293 ALA A CA 1
ATOM 2193 C C . ALA A 1 293 ? -24.175 -40.124 -0.221 1.00 74.63 293 ALA A C 1
ATOM 2194 O O . ALA A 1 293 ? -23.143 -40.806 -0.206 1.00 78.85 293 ALA A O 1
ATOM 2196 N N . ILE A 1 294 ? -25.163 -40.317 0.655 1.00 69.81 294 ILE A N 1
ATOM 2197 C CA . 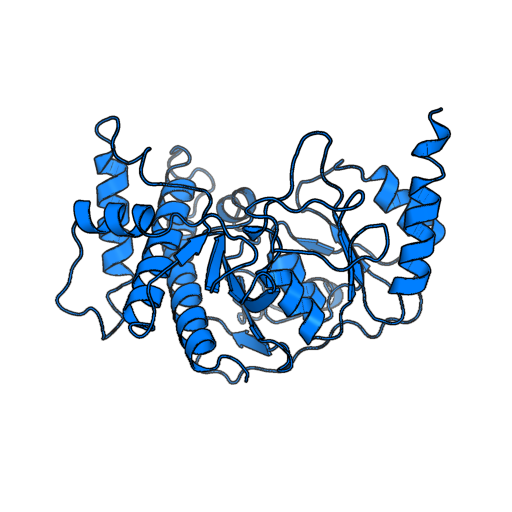ILE A 1 294 ? -25.002 -41.313 1.709 1.00 75.08 294 ILE A CA 1
ATOM 2198 C C . ILE A 1 294 ? -25.097 -42.724 1.138 1.00 76.99 294 ILE A C 1
ATOM 2199 O O . ILE A 1 294 ? -24.471 -43.656 1.660 1.00 74.99 294 ILE A O 1
ATOM 2204 N N . VAL A 1 295 ? -25.857 -42.906 0.054 1.00 66.98 295 VAL A N 1
ATOM 2205 C CA . VAL A 1 295 ? -25.885 -44.199 -0.620 1.00 60.78 295 VAL A CA 1
ATOM 2206 C C . VAL A 1 295 ? -24.487 -44.576 -1.093 1.00 68.60 295 VAL A C 1
ATOM 2207 O O . VAL A 1 295 ? -24.071 -45.736 -0.991 1.00 82.74 295 VAL A O 1
ATOM 2211 N N . VAL A 1 296 ? -23.726 -43.602 -1.590 1.00 61.03 296 VAL A N 1
ATOM 2212 C CA . VAL A 1 296 ? -22.367 -43.894 -2.030 1.00 65.69 296 VAL A CA 1
ATOM 2213 C C . VAL A 1 296 ? -21.440 -44.045 -0.831 1.00 74.60 296 VAL A C 1
ATOM 2214 O O . VAL A 1 296 ? -20.633 -44.978 -0.761 1.00 76.08 296 VAL A O 1
ATOM 2218 N N . THR A 1 297 ? -21.544 -43.124 0.126 1.00 70.37 297 THR A N 1
ATOM 2219 C CA . THR A 1 297 ? -20.684 -43.150 1.303 1.00 77.72 297 THR A CA 1
ATOM 2220 C C . THR A 1 297 ? -20.794 -44.476 2.042 1.00 78.52 297 THR A C 1
ATOM 2221 O O . THR A 1 297 ? -19.780 -45.107 2.364 1.00 77.19 297 THR A O 1
ATOM 2225 N N . GLU A 1 298 ? -22.022 -44.917 2.321 1.00 70.38 298 GLU A N 1
ATOM 2226 C CA . GLU A 1 298 ? -22.213 -46.134 3.100 1.00 69.42 298 GLU A CA 1
ATOM 2227 C C . GLU A 1 298 ? -21.858 -47.385 2.324 1.00 69.48 298 GLU A C 1
ATOM 2228 O O . GLU A 1 298 ? -21.970 -48.488 2.868 1.00 81.35 298 GLU A O 1
ATOM 2234 N N . ALA A 1 299 ? -21.439 -47.244 1.073 1.00 77.57 299 ALA A N 1
ATOM 2235 C CA . ALA A 1 299 ? -20.946 -48.359 0.284 1.00 76.31 299 ALA A CA 1
ATOM 2236 C C . ALA A 1 299 ? -19.447 -48.261 0.041 1.00 81.09 299 ALA A C 1
ATOM 2237 O O . ALA A 1 299 ? -18.917 -48.996 -0.797 1.00 87.33 299 ALA A O 1
ATOM 2239 N N . GLY A 1 300 ? -18.755 -47.377 0.755 1.00 69.88 300 GLY A N 1
ATOM 2240 C CA . GLY A 1 300 ? -17.318 -47.242 0.644 1.00 76.12 300 GLY A CA 1
ATOM 2241 C C . GLY A 1 300 ? -16.829 -46.142 -0.271 1.00 87.95 300 GLY A C 1
ATOM 2242 O O . GLY A 1 300 ? -15.620 -46.058 -0.515 1.00 99.52 300 GLY A O 1
ATOM 2243 N N . GLY A 1 301 ? -17.720 -45.302 -0.788 1.00 85.64 301 GLY A N 1
ATOM 2244 C CA . GLY A 1 301 ? -17.313 -44.262 -1.703 1.00 76.01 301 GLY A CA 1
ATOM 2245 C C . GLY A 1 301 ? -17.003 -42.949 -1.010 1.00 78.11 301 GLY A C 1
ATOM 2246 O O . GLY A 1 301 ? -17.484 -42.670 0.088 1.00 85.39 301 GLY A O 1
ATOM 2247 N N . ILE A 1 302 ? -16.186 -42.142 -1.680 1.00 78.06 302 ILE A N 1
ATOM 2248 C CA . ILE A 1 302 ? -15.756 -40.840 -1.184 1.00 81.27 302 ILE A CA 1
ATOM 2249 C C . ILE A 1 302 ? -16.456 -39.766 -2.007 1.00 85.81 302 ILE A C 1
ATOM 2250 O O . ILE A 1 302 ? -16.241 -39.671 -3.222 1.00 99.77 302 ILE A O 1
ATOM 2255 N N . VAL A 1 303 ? -17.280 -38.952 -1.349 1.00 74.78 303 VAL A N 1
ATOM 2256 C CA . VAL A 1 303 ? -18.048 -37.890 -1.998 1.00 85.90 303 VAL A CA 1
ATOM 2257 C C . VAL A 1 303 ? -17.597 -36.566 -1.388 1.00 94.66 303 VAL A C 1
ATOM 2258 O O . VAL A 1 303 ? -17.998 -36.215 -0.270 1.00 98.26 303 VAL A O 1
ATOM 2262 N N . THR A 1 304 ? -16.767 -35.824 -2.118 1.00 86.42 304 THR A N 1
ATOM 2263 C CA . THR A 1 304 ? -16.253 -34.536 -1.672 1.00 93.75 304 THR A CA 1
ATOM 2264 C C . THR A 1 304 ? -16.497 -33.495 -2.756 1.00 109.65 304 THR A C 1
ATOM 2265 O O . THR A 1 304 ? -17.068 -33.782 -3.812 1.00 95.87 304 THR A O 1
ATOM 2269 N N . ASP A 1 305 ? -16.062 -32.272 -2.488 1.00 103.36 305 ASP A N 1
ATOM 2270 C CA . ASP A 1 305 ? -16.052 -31.231 -3.504 1.00 110.27 305 ASP A CA 1
ATOM 2271 C C . ASP A 1 305 ? -14.663 -31.200 -4.146 1.00 113.56 305 ASP A C 1
ATOM 2272 O O . ASP A 1 305 ? -13.907 -32.171 -4.057 1.00 113.91 305 ASP A O 1
ATOM 2277 N N . ALA A 1 306 ? -14.304 -30.084 -4.782 1.00 117.40 306 ALA A N 1
ATOM 2278 C CA . ALA A 1 306 ? -13.004 -30.003 -5.439 1.00 121.87 306 ALA A CA 1
ATOM 2279 C C . ALA A 1 306 ? -11.863 -29.909 -4.433 1.00 129.44 306 ALA A C 1
ATOM 2280 O O . ALA A 1 306 ? -10.764 -30.408 -4.700 1.00 133.35 306 ALA A O 1
ATOM 2282 N N . ALA A 1 307 ? -12.097 -29.279 -3.284 1.00 128.30 307 ALA A N 1
ATOM 2283 C CA . ALA A 1 307 ? -11.072 -29.111 -2.262 1.00 126.47 307 ALA A CA 1
ATOM 2284 C C . ALA A 1 307 ? -11.000 -30.288 -1.297 1.00 125.93 307 ALA A C 1
ATOM 2285 O O . ALA A 1 307 ? -10.370 -30.170 -0.241 1.00 126.33 307 ALA A O 1
ATOM 2287 N N . GLY A 1 308 ? -11.626 -31.415 -1.633 1.00 117.08 308 GLY A N 1
ATOM 2288 C CA . GLY A 1 308 ? -11.637 -32.559 -0.746 1.00 116.13 308 GLY A CA 1
ATOM 2289 C C . GLY A 1 308 ? -12.499 -32.405 0.485 1.00 120.75 308 GLY A C 1
ATOM 2290 O O . GLY A 1 308 ? -12.465 -33.275 1.360 1.00 121.39 308 GLY A O 1
ATOM 2291 N N . LYS A 1 309 ? -13.269 -31.326 0.584 1.00 119.79 309 LYS A N 1
ATOM 2292 C CA . LYS A 1 309 ? -14.125 -31.118 1.742 1.00 114.69 309 LYS A CA 1
ATOM 2293 C C . LYS A 1 309 ? -15.409 -31.933 1.595 1.00 111.38 309 LYS A C 1
ATOM 2294 O O . LYS A 1 309 ? -15.944 -32.052 0.489 1.00 105.39 309 LYS A O 1
ATOM 2300 N N . PRO A 1 310 ? -15.915 -32.509 2.684 1.00 108.91 310 PRO A N 1
ATOM 2301 C CA . PRO A 1 310 ? -17.205 -33.204 2.613 1.00 98.69 310 PRO A CA 1
ATOM 2302 C C . PRO A 1 310 ? -18.326 -32.236 2.266 1.00 93.76 310 PRO A C 1
ATOM 2303 O O . PRO A 1 310 ? -18.230 -31.030 2.500 1.00 101.43 310 PRO A O 1
ATOM 2307 N N . LEU A 1 311 ? -19.397 -32.773 1.695 1.00 88.46 311 LEU A N 1
ATOM 2308 C CA . LEU A 1 311 ? -20.541 -31.949 1.334 1.00 86.12 311 LEU A CA 1
ATOM 2309 C C . LEU A 1 311 ? -21.342 -31.600 2.582 1.00 86.91 311 LEU A C 1
ATOM 2310 O O . LEU A 1 311 ? -21.602 -32.464 3.425 1.00 108.33 311 LEU A O 1
ATOM 2315 N N . ASP A 1 312 ? -21.732 -30.335 2.704 1.00 82.80 312 ASP A N 1
ATOM 2316 C CA . ASP A 1 312 ? -22.404 -29.837 3.899 1.00 102.31 312 ASP A CA 1
ATOM 2317 C C . ASP A 1 312 ? -23.843 -29.471 3.562 1.00 101.85 312 ASP A C 1
ATOM 2318 O O . ASP A 1 312 ? -24.086 -28.546 2.779 1.00 94.81 312 ASP A O 1
ATOM 2323 N N . PHE A 1 313 ? -24.792 -30.177 4.178 1.00 95.23 313 PHE A N 1
ATOM 2324 C CA . PHE A 1 313 ? -26.202 -30.016 3.860 1.00 85.16 313 PHE A CA 1
ATOM 2325 C C . PHE A 1 313 ? -26.941 -29.158 4.877 1.00 89.10 313 PHE A C 1
ATOM 2326 O O . PHE A 1 313 ? -28.176 -29.173 4.911 1.00 92.35 313 PHE A O 1
ATOM 2334 N N . SER A 1 314 ? -26.219 -28.399 5.692 1.00 95.36 314 SER A N 1
ATOM 2335 C CA . SER A 1 314 ? -26.823 -27.640 6.774 1.00 91.24 314 SER A CA 1
ATOM 2336 C C . SER A 1 314 ? -27.093 -26.186 6.415 1.00 100.75 314 SER A C 1
ATOM 2337 O O . SER A 1 314 ? -27.657 -25.456 7.236 1.00 114.70 314 SER A O 1
ATOM 2340 N N . LYS A 1 315 ? -26.707 -25.747 5.221 1.00 107.03 315 LYS A N 1
ATOM 2341 C CA . LYS A 1 315 ? -26.782 -24.336 4.865 1.00 115.45 315 LYS A CA 1
ATOM 2342 C C . LYS A 1 315 ? -28.118 -23.948 4.247 1.00 109.20 315 LYS A C 1
ATOM 2343 O O . LYS A 1 315 ? -28.317 -22.773 3.921 1.00 114.78 315 LYS A O 1
ATOM 2349 N N . GLY A 1 316 ? -29.041 -24.897 4.086 1.00 97.67 316 GLY A N 1
ATOM 2350 C CA . GLY A 1 316 ? -30.351 -24.619 3.534 1.00 98.47 316 GLY A CA 1
ATOM 2351 C C . GLY A 1 316 ? -30.624 -25.466 2.300 1.00 116.14 316 GLY A C 1
ATOM 2352 O O . GLY A 1 316 ? -30.278 -26.650 2.255 1.00 107.25 316 GLY A O 1
ATOM 2353 N N . LYS A 1 317 ? -31.257 -24.842 1.302 1.00 110.43 317 LYS A N 1
ATOM 2354 C CA . LYS A 1 317 ? -31.615 -25.540 0.071 1.00 101.48 317 LYS A CA 1
ATOM 2355 C C . LYS A 1 317 ? -30.455 -25.658 -0.906 1.00 96.57 317 LYS A C 1
ATOM 2356 O O . LYS A 1 317 ? -30.447 -26.582 -1.726 1.00 99.58 317 LYS A O 1
ATOM 2362 N N . TYR A 1 318 ? -29.482 -24.758 -0.840 1.00 115.11 318 TYR A N 1
ATOM 2363 C CA . TYR A 1 318 ? -28.369 -24.742 -1.774 1.00 110.27 318 TYR A CA 1
ATOM 2364 C C . TYR A 1 318 ? -27.104 -25.266 -1.104 1.00 104.27 318 TYR A C 1
ATOM 2365 O O . TYR A 1 318 ? -26.983 -25.287 0.124 1.00 114.89 318 TYR A O 1
ATOM 2374 N N . LEU A 1 319 ? -26.157 -25.691 -1.936 1.00 109.51 319 LEU A N 1
ATOM 2375 C CA . LEU A 1 319 ? -24.939 -26.366 -1.492 1.00 99.18 319 LEU A CA 1
ATOM 2376 C C . LEU A 1 319 ? -23.733 -25.577 -1.991 1.00 117.45 319 LEU A C 1
ATOM 2377 O O . LEU A 1 319 ? -23.321 -25.731 -3.144 1.00 133.17 319 LEU A O 1
ATOM 2382 N N . ASP A 1 320 ? -23.161 -24.735 -1.136 1.00 124.00 320 ASP A N 1
ATOM 2383 C CA . ASP A 1 320 ? -21.946 -24.026 -1.512 1.00 130.47 320 ASP A CA 1
ATOM 2384 C C . ASP A 1 320 ? -20.777 -25.001 -1.518 1.00 132.57 320 ASP A C 1
ATOM 2385 O O . ASP A 1 320 ? -20.464 -25.617 -0.494 1.00 131.64 320 ASP A O 1
ATOM 2390 N N . LEU A 1 321 ? -20.132 -25.139 -2.671 1.00 131.23 321 LEU A N 1
ATOM 2391 C CA . LEU A 1 321 ? -19.105 -26.150 -2.849 1.00 127.99 321 LEU A CA 1
ATOM 2392 C C . LEU A 1 321 ? -18.028 -25.616 -3.780 1.00 127.48 321 LEU A C 1
ATOM 2393 O O . LEU A 1 321 ? -18.251 -24.682 -4.555 1.00 127.27 321 LEU A O 1
ATOM 2398 N N . ASP A 1 322 ? -16.847 -26.218 -3.683 1.00 129.77 322 ASP A N 1
ATOM 2399 C CA . ASP A 1 322 ? -15.721 -25.853 -4.535 1.00 118.07 322 ASP A CA 1
ATOM 2400 C C . ASP A 1 322 ? -15.939 -26.452 -5.917 1.00 117.65 322 ASP A C 1
ATOM 2401 O O . ASP A 1 322 ? -15.935 -27.677 -6.076 1.00 124.33 322 ASP A O 1
ATOM 2406 N N . THR A 1 323 ? -16.140 -25.587 -6.913 1.00 120.32 323 THR A N 1
ATOM 2407 C CA . THR A 1 323 ? -16.268 -25.990 -8.310 1.00 128.71 323 THR A CA 1
ATOM 2408 C C . THR A 1 323 ? -17.415 -26.971 -8.534 1.00 122.43 323 THR A C 1
ATOM 2409 O O . THR A 1 323 ? -18.474 -26.585 -9.038 1.00 121.50 323 THR A O 1
ATOM 2413 N N . GLY A 1 324 ? -17.219 -28.233 -8.177 1.00 120.66 324 GLY A N 1
ATOM 2414 C CA . GLY A 1 324 ? -18.235 -29.256 -8.365 1.00 121.81 324 GLY A CA 1
ATOM 2415 C C . GLY A 1 324 ? -18.132 -30.366 -7.340 1.00 113.98 324 GLY A C 1
ATOM 2416 O O . GLY A 1 324 ? -17.655 -30.154 -6.220 1.00 117.41 324 GLY A O 1
ATOM 2417 N N . ILE A 1 325 ? -18.583 -31.561 -7.729 1.00 109.90 325 ILE A N 1
ATOM 2418 C CA . ILE A 1 325 ? -18.637 -32.724 -6.850 1.00 106.25 325 ILE A CA 1
ATOM 2419 C C . ILE A 1 325 ? -17.723 -33.808 -7.401 1.00 98.72 325 ILE A C 1
ATOM 2420 O O . ILE A 1 325 ? -17.675 -34.041 -8.613 1.00 114.39 325 ILE A O 1
ATOM 2425 N N . ILE A 1 326 ? -17.007 -34.477 -6.501 1.00 99.74 326 ILE A N 1
ATOM 2426 C CA . ILE A 1 326 ? -16.031 -35.504 -6.844 1.00 97.70 326 ILE A CA 1
ATOM 2427 C C . ILE A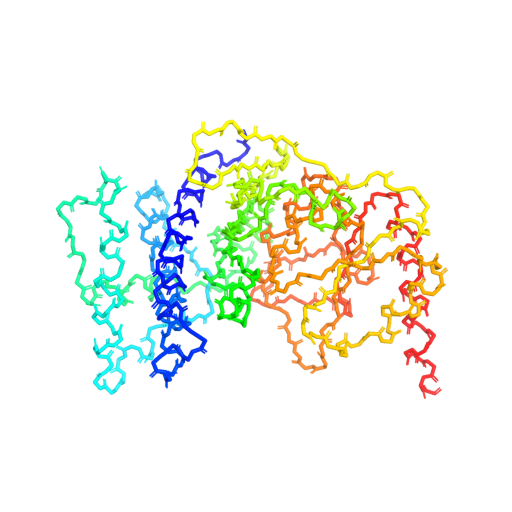 1 326 ? -16.432 -36.782 -6.125 1.00 89.65 326 ILE A C 1
ATOM 2428 O O . ILE A 1 326 ? -16.543 -36.796 -4.894 1.00 95.33 326 ILE A O 1
ATOM 2433 N N . VAL A 1 327 ? -16.648 -37.851 -6.884 1.00 96.81 327 VAL A N 1
ATOM 2434 C CA . VAL A 1 327 ? -17.063 -39.134 -6.328 1.00 88.47 327 VAL A CA 1
ATOM 2435 C C . VAL A 1 327 ? -16.151 -40.224 -6.872 1.00 100.29 327 VAL A C 1
ATOM 2436 O O . VAL A 1 327 ? -15.971 -40.336 -8.091 1.00 98.67 327 VAL A O 1
ATOM 2440 N N . ALA A 1 328 ? -15.586 -41.024 -5.974 1.00 84.05 328 ALA A N 1
ATOM 2441 C CA . ALA A 1 328 ? -14.729 -42.148 -6.334 1.00 81.53 328 ALA A CA 1
ATOM 2442 C C . ALA A 1 328 ? -14.579 -43.027 -5.100 1.00 88.98 328 ALA A C 1
ATOM 2443 O O . ALA A 1 328 ? -15.180 -42.763 -4.055 1.00 107.79 328 ALA A O 1
ATOM 2445 N N . ASN A 1 329 ? -13.767 -44.075 -5.224 1.00 98.85 329 ASN A N 1
ATOM 2446 C CA . ASN A 1 329 ? -13.502 -44.962 -4.102 1.00 91.80 329 ASN A CA 1
ATOM 2447 C C . ASN A 1 329 ? -12.283 -44.478 -3.318 1.00 108.23 329 ASN A C 1
ATOM 2448 O O . ASN A 1 329 ? -11.695 -43.433 -3.611 1.00 100.99 329 ASN A O 1
ATOM 2453 N N . GLU A 1 330 ? -11.893 -45.255 -2.304 1.00 116.07 330 GLU A N 1
ATOM 2454 C CA . GLU A 1 330 ? -10.801 -44.834 -1.433 1.00 121.17 330 GLU A CA 1
ATOM 2455 C C . GLU A 1 330 ? -9.480 -44.763 -2.179 1.00 121.74 330 GLU A C 1
ATOM 2456 O O . GLU A 1 330 ? -8.637 -43.915 -1.870 1.00 122.50 330 GLU A O 1
ATOM 2462 N N . LYS A 1 331 ? -9.280 -45.633 -3.161 1.00 120.69 331 LYS A N 1
ATOM 2463 C CA . LYS A 1 331 ? -7.986 -45.724 -3.816 1.00 117.41 331 LYS A CA 1
ATOM 2464 C C . LYS A 1 331 ? -7.831 -44.727 -4.955 1.00 123.22 331 LYS A C 1
ATOM 2465 O O . LYS A 1 331 ? -6.720 -44.238 -5.194 1.00 127.06 331 LYS A O 1
ATOM 2471 N N . LEU A 1 332 ? -8.917 -44.403 -5.655 1.00 122.86 332 LEU A N 1
ATOM 2472 C CA . LEU A 1 332 ? -8.817 -43.505 -6.796 1.00 119.96 332 LEU A CA 1
ATOM 2473 C C . LEU A 1 332 ? -8.915 -42.043 -6.384 1.00 117.23 332 LEU A C 1
ATOM 2474 O O . LEU A 1 332 ? -8.368 -41.172 -7.072 1.00 123.83 332 LEU A O 1
ATOM 2479 N N . MET A 1 333 ? -9.590 -41.764 -5.271 1.00 116.74 333 MET A N 1
ATOM 2480 C CA . MET A 1 333 ? -9.829 -40.381 -4.871 1.00 120.32 333 MET A CA 1
ATOM 2481 C C . MET A 1 333 ? -8.556 -39.563 -4.676 1.00 122.17 333 MET A C 1
ATOM 2482 O O . MET A 1 333 ? -8.526 -38.413 -5.150 1.00 121.64 333 MET A O 1
ATOM 2487 N N . PRO A 1 334 ? -7.500 -40.054 -4.013 1.00 132.64 334 PRO A N 1
ATOM 2488 C CA . PRO A 1 334 ? -6.302 -39.206 -3.867 1.00 123.73 334 PRO A CA 1
ATOM 2489 C C . PRO A 1 334 ? -5.737 -38.739 -5.197 1.00 125.92 334 PRO A C 1
ATOM 2490 O O . PRO A 1 334 ? -5.476 -37.542 -5.373 1.00 136.41 334 PRO A O 1
ATOM 2494 N N . LEU A 1 335 ? -5.550 -39.653 -6.149 1.00 128.47 335 LEU A N 1
ATOM 2495 C CA . LEU A 1 335 ? -5.043 -39.248 -7.455 1.00 135.80 335 LEU A CA 1
ATOM 2496 C C . LEU A 1 335 ? -6.063 -38.396 -8.196 1.00 133.43 335 LEU A C 1
ATOM 2497 O O . LEU A 1 335 ? -5.700 -37.421 -8.865 1.00 137.78 335 LEU A O 1
ATOM 2502 N N . LEU A 1 336 ? -7.345 -38.752 -8.088 1.00 126.41 336 LEU A N 1
ATOM 2503 C CA . LEU A 1 336 ? -8.390 -37.962 -8.726 1.00 117.35 336 LEU A CA 1
ATOM 2504 C C . LEU A 1 336 ? -8.405 -36.538 -8.192 1.00 126.16 336 LEU A C 1
ATOM 2505 O O . LEU A 1 336 ? -8.582 -35.582 -8.955 1.00 124.47 336 LEU A O 1
ATOM 2510 N N . LEU A 1 337 ? -8.208 -36.376 -6.883 1.00 131.27 337 LEU A N 1
ATOM 2511 C CA . LEU A 1 337 ? -8.185 -35.038 -6.305 1.00 125.90 337 LEU A CA 1
ATOM 2512 C C . LEU A 1 337 ? -7.028 -34.217 -6.862 1.00 127.52 337 LEU A C 1
ATOM 2513 O O . LEU A 1 337 ? -7.193 -33.033 -7.177 1.00 138.72 337 LEU A O 1
ATOM 2518 N N . LYS A 1 338 ? -5.849 -34.828 -6.997 1.00 117.62 338 LYS A N 1
ATOM 2519 C CA . LYS A 1 338 ? -4.716 -34.112 -7.578 1.00 146.81 338 LYS A CA 1
ATOM 2520 C C . LYS A 1 338 ? -4.969 -33.780 -9.042 1.00 138.31 338 LYS A C 1
ATOM 2521 O O . LYS A 1 338 ? -4.613 -32.692 -9.507 1.00 131.48 338 LYS A O 1
ATOM 2527 N N . ALA A 1 339 ? -5.584 -34.706 -9.779 1.00 136.37 339 ALA A N 1
ATOM 2528 C CA . ALA A 1 339 ? -5.897 -34.455 -11.180 1.00 134.76 339 ALA A CA 1
ATOM 2529 C C . ALA A 1 339 ? -6.902 -33.324 -11.339 1.00 140.17 339 ALA A C 1
ATOM 2530 O O . ALA A 1 339 ? -6.837 -32.574 -12.320 1.00 150.86 339 ALA A O 1
ATOM 2532 N N . VAL A 1 340 ? -7.831 -33.181 -10.393 1.00 132.65 340 VAL A N 1
ATOM 2533 C CA . VAL A 1 340 ? -8.839 -32.130 -10.497 1.00 132.13 340 VAL A CA 1
ATOM 2534 C C . VAL A 1 340 ? -8.217 -30.767 -10.231 1.00 147.60 340 VAL A C 1
ATOM 2535 O O . VAL A 1 340 ? -8.295 -29.856 -11.062 1.00 163.45 340 VAL A O 1
ATOM 2539 N N . ARG A 1 341 ? -7.593 -30.609 -9.061 1.00 140.71 341 ARG A N 1
ATOM 2540 C CA . ARG A 1 341 ? -7.072 -29.302 -8.677 1.00 152.85 341 ARG A CA 1
ATOM 2541 C C . ARG A 1 341 ? -5.972 -28.832 -9.618 1.00 156.73 341 ARG A C 1
ATOM 2542 O O . ARG A 1 341 ? -5.787 -27.623 -9.797 1.00 164.68 341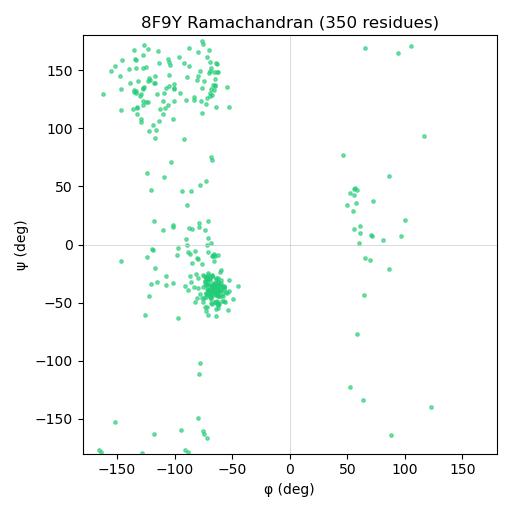 ARG A O 1
ATOM 2550 N N . ASP A 1 342 ? -5.234 -29.763 -10.225 1.00 156.54 342 ASP A N 1
ATOM 2551 C CA . ASP A 1 342 ? -4.282 -29.379 -11.261 1.00 170.29 342 ASP A CA 1
ATOM 2552 C C . ASP A 1 342 ? -5.011 -28.865 -12.497 1.00 169.94 342 ASP A C 1
ATOM 2553 O O . ASP A 1 342 ? -4.721 -27.770 -12.990 1.00 181.31 342 ASP A O 1
ATOM 2558 N N . SER A 1 343 ? -5.982 -29.634 -12.997 1.00 172.63 343 SER A N 1
ATOM 2559 C CA . SER A 1 343 ? -6.791 -29.167 -14.118 1.00 175.16 343 SER A CA 1
ATOM 2560 C C . SER A 1 343 ? -7.535 -27.884 -13.774 1.00 181.03 343 SER A C 1
ATOM 2561 O O . SER A 1 343 ? -7.798 -27.063 -14.661 1.00 185.17 343 SER A O 1
ATOM 2564 N N . ILE A 1 344 ? -7.885 -27.693 -12.500 1.00 169.76 344 ILE A N 1
ATOM 2565 C CA . ILE A 1 344 ? -8.450 -26.418 -12.074 1.00 172.39 344 ILE A CA 1
ATOM 2566 C C . ILE A 1 344 ? -7.391 -25.325 -12.130 1.00 185.34 344 ILE A C 1
ATOM 2567 O O . ILE A 1 344 ? -7.644 -24.222 -12.624 1.00 191.76 344 ILE A O 1
ATOM 2572 N N . ALA A 1 345 ? -6.188 -25.613 -11.633 1.00 187.20 345 ALA A N 1
ATOM 2573 C CA . ALA A 1 345 ? -5.127 -24.615 -11.678 1.00 182.95 345 ALA A CA 1
ATOM 2574 C C . ALA A 1 345 ? -4.585 -24.430 -13.090 1.00 196.36 345 ALA A C 1
ATOM 2575 O O . ALA A 1 345 ? -4.102 -23.343 -13.426 1.00 202.24 345 ALA A O 1
ATOM 2577 N N . GLU A 1 346 ? -4.659 -25.465 -13.928 1.00 199.47 346 GLU A N 1
ATOM 2578 C CA . GLU A 1 346 ? -4.151 -25.376 -15.293 1.00 210.74 346 GLU A CA 1
ATOM 2579 C C . GLU A 1 346 ? -5.128 -24.646 -16.204 1.00 220.55 346 GLU A C 1
ATOM 2580 O O . GLU A 1 346 ? -5.345 -23.440 -16.050 1.00 231.94 346 GLU A O 1
ATOM 2586 N N . GLN A 1 347 ? -5.728 -25.386 -17.140 1.00 242.64 347 GLN A N 1
ATOM 2587 C CA . GLN A 1 347 ? -6.567 -24.849 -18.207 1.00 241.74 347 GLN A CA 1
ATOM 2588 C C . GLN A 1 347 ? -7.551 -23.797 -17.709 1.00 246.19 347 GLN A C 1
ATOM 2589 O O . GLN A 1 347 ? -7.832 -22.821 -18.412 1.00 252.35 347 GLN A O 1
ATOM 2595 N N . GLU A 1 348 ? -8.073 -23.984 -16.496 1.00 226.32 348 GLU A N 1
ATOM 2596 C CA . GLU A 1 348 ? -9.005 -23.014 -15.931 1.00 225.24 348 GLU A CA 1
ATOM 2597 C C . GLU A 1 348 ? -8.287 -21.720 -15.549 1.00 218.48 348 GLU A C 1
ATOM 2598 O O . GLU A 1 348 ? -8.600 -20.646 -16.074 1.00 221.19 348 GLU A O 1
ATOM 2604 N N . LYS A 1 349 ? -7.308 -21.800 -14.640 1.00 213.11 349 LYS A N 1
ATOM 2605 C CA . LYS A 1 349 ? -6.622 -20.587 -14.203 1.00 207.29 349 LYS A CA 1
ATOM 2606 C C . LYS A 1 349 ? -5.628 -20.076 -15.236 1.00 210.30 349 LYS A C 1
ATOM 2607 O O . LYS A 1 349 ? -5.212 -18.914 -15.152 1.00 208.62 349 LYS A O 1
ATOM 2613 N N . ALA A 1 350 ? -5.234 -20.908 -16.204 1.00 213.90 350 ALA A N 1
ATOM 2614 C CA . ALA A 1 350 ? -4.351 -20.448 -17.269 1.00 206.23 350 ALA A CA 1
ATOM 2615 C C . ALA A 1 350 ? -5.005 -19.401 -18.160 1.00 213.30 350 ALA A C 1
ATOM 2616 O O . ALA A 1 350 ? -4.315 -18.819 -19.003 1.00 222.85 350 ALA A O 1
ATOM 2618 N N . SER A 1 351 ? -6.307 -19.151 -17.994 1.00 210.82 351 SER A N 1
ATOM 2619 C CA . SER A 1 351 ? -6.974 -18.112 -18.773 1.00 210.35 351 SER A CA 1
ATOM 2620 C C . SER A 1 351 ? -6.363 -16.741 -18.509 1.00 223.08 351 SER A C 1
ATOM 2621 O O . SER A 1 351 ? -6.285 -15.903 -19.414 1.00 229.07 351 SER A O 1
ATOM 2624 N N . ALA A 1 352 ? -5.923 -16.498 -17.278 1.00 238.50 352 ALA A N 1
ATOM 2625 C CA . ALA A 1 352 ? -5.322 -15.220 -16.910 1.00 233.16 352 ALA A CA 1
ATOM 2626 C C . ALA A 1 352 ? -4.002 -14.989 -17.644 1.00 236.71 352 ALA A C 1
ATOM 2627 O O . ALA A 1 352 ? -3.132 -15.859 -17.672 1.00 243.03 352 ALA A O 1
#

Sequence (352 aa):
MAYEKELDAAKKAASLAARLCQKVQKALLQSDVQSKSDKSPVTVADYGSQAVVSLVLEKELSSEPFSLVAEEDSGDLRKDGSQDTLERITKLVNDTLATEESFNGSTLSTDDLLRAIDCGTSEGGPNGRHWVLDPIDGTKGFLRGDQYAVALGLLEEGKVVLGVLACPNLPLASIAGNNKNKSSSDEIGCLFFATIGSGTYMQLLDSKSSPVKVQVSSVENPEEASFFESFEGAHSLHDLSSSIANKLGVKAPPVRIDSQAKYGALSRGDGAIYLRFPHKGYREKIWDHVAGAIVVTEAGGIVTDAAGKPLDFSKGKYLDLDTGIIVANEKLMPLLLKAVRDSIAEQEKASA

Radius of gyration: 20.13 Å; Cα contacts (8 Å, |Δi|>4): 726; chains: 1; bounding box: 58×46×46 Å